Protein AF-A0A957T490-F1 (afdb_monomer)

Solvent-accessible surface area (backbone atoms only — not comparable to full-atom values): 14580 Å² total; per-residue (Å²): 136,76,41,62,56,44,81,44,61,58,54,68,40,76,48,64,65,45,80,44,67,51,24,34,65,94,54,95,89,54,84,54,32,32,29,33,40,28,38,77,53,36,19,34,31,67,45,66,48,30,29,38,79,24,82,51,26,51,41,42,66,40,61,87,58,32,57,65,61,60,68,72,46,36,22,36,38,76,55,41,75,59,74,35,41,34,38,28,31,35,13,82,98,24,68,38,53,48,14,40,35,40,36,23,36,23,65,38,58,87,51,40,51,20,71,36,65,76,49,72,31,63,20,38,86,83,9,38,35,60,48,72,52,97,55,63,78,54,90,53,44,25,41,31,22,28,27,27,29,72,40,67,46,55,55,73,90,33,38,33,41,27,37,49,38,63,32,75,74,42,57,66,42,71,39,50,47,80,48,60,62,66,60,47,41,41,72,40,77,38,63,38,38,39,42,46,35,54,54,47,67,89,61,72,36,38,38,39,35,48,34,67,93,45,79,74,46,71,49,67,45,43,98,86,30,34,37,77,53,72,49,63,40,90,59,59,46,82,33,50,39,37,37,39,38,30,46,99,59,36,57,20,70,39,76,50,67,30,37,28,35,75,69,85,82,82,84,83,74,84,82,79,83,128

Sequence (274 aa):
VCGQGIKVSDTGTDILDNTIVASKQDSEDAEKAAIITTGSTSGVTVRGNIVEDSPEHIYEFAGTQVPQALRTFKPARITGIDGVNISGASGEGSPCPNCIVDLYRDDADLLDEALEYLGSATADAQGNFTFTLSSPLQSGFGLRTMSTTQSLNVIPGLGSTTTTKNSVLYLPVSAVTVTLPTTGTVGMSVPVTLTVAPLAAGASLTYTIEATGIEDVTGAVGEDGTASTTLTWDGAGAKTVNVTVRNEFSSAVESTQITIVQGESKIFLPGVRR

Mean predicted aligned error: 6.77 Å

Foldseek 3Di:
DEAQQEEEEEEQAEAAQAEQEQHHDPDPPKDFESYEYEAAYFQYAHANYWYYNGDAFHYAYIDPRYDPLQRPAAAKDWQDDDFFKTKIFGGVVHHAAQWKKWKAKDFQDRHHTRNGTQGIWTAHRRRMTMDGGPGGDDFRIFMKIKTFHQQPCSRHPHHHNDIGTIHATDHAFDDKDWDWDQEAEAFDKTKIKIATPPAHQPFWKKKWKDKDPDPIDIDTQDSNRMDMDIDHHNDFAKMKIKMWMDGSRHIDIDIDIHTYDYDDDDDDDPDDDD

Nearest PDB structures (foldseek):
  1wgo-assembly1_A  TM=7.784E-01  e=2.619E-03  Homo sapiens
  2nnc-assembly1_A  TM=6.725E-01  e=1.840E-03  Chlorobium limicola
  6fg9-assembly1_B  TM=4.158E-01  e=3.086E-05  Mus musculus
  2nnc-assembly1_B  TM=7.080E-01  e=1.023E-02  Chlorobium limicola
  6fg9-assembly1_A  TM=4.220E-01  e=5.654E-05  Mus musculus

Structure (mmCIF, N/CA/C/O backbone):
data_AF-A0A957T490-F1
#
_entry.id   AF-A0A957T490-F1
#
loop_
_atom_site.group_PDB
_atom_site.id
_atom_site.type_symbol
_atom_site.label_atom_id
_atom_site.label_alt_id
_atom_site.label_comp_id
_atom_site.label_asym_id
_atom_site.label_entity_id
_atom_site.label_seq_id
_atom_site.pdbx_PDB_ins_code
_atom_site.Cartn_x
_atom_site.Cartn_y
_atom_site.Cartn_z
_atom_site.occupancy
_atom_site.B_iso_or_equiv
_atom_site.auth_seq_id
_atom_site.auth_comp_id
_atom_site.auth_asym_id
_atom_site.auth_atom_id
_atom_site.pdbx_PDB_model_num
ATOM 1 N N . VAL A 1 1 ? 29.703 -12.273 3.020 1.00 43.03 1 VAL A N 1
ATOM 2 C CA . VAL A 1 1 ? 30.064 -11.625 1.741 1.00 43.03 1 VAL A CA 1
ATOM 3 C C . VAL A 1 1 ? 29.004 -10.565 1.542 1.00 43.03 1 VAL A C 1
ATOM 5 O O . VAL A 1 1 ? 27.878 -10.929 1.256 1.00 43.03 1 VAL A O 1
ATOM 8 N N . CYS A 1 2 ? 29.307 -9.319 1.895 1.00 48.84 2 CYS A N 1
ATOM 9 C CA . CYS A 1 2 ? 28.344 -8.217 1.896 1.00 48.84 2 CYS A CA 1
ATOM 10 C C . CYS A 1 2 ? 28.696 -7.341 0.697 1.00 48.84 2 CYS A C 1
ATOM 12 O O . CYS A 1 2 ? 29.828 -6.869 0.605 1.00 48.84 2 CYS A O 1
ATOM 14 N N . GLY A 1 3 ? 27.796 -7.238 -0.272 1.00 64.88 3 GLY A N 1
ATOM 15 C CA . GLY A 1 3 ? 28.035 -6.492 -1.498 1.00 64.88 3 GLY A CA 1
ATOM 16 C C . GLY A 1 3 ? 26.739 -5.914 -2.037 1.00 64.88 3 GLY A C 1
ATOM 17 O O . GLY A 1 3 ? 25.664 -6.490 -1.852 1.00 64.88 3 GLY A O 1
ATOM 18 N N . GLN A 1 4 ? 26.861 -4.759 -2.685 1.00 76.31 4 GLN A N 1
ATOM 19 C CA . GLN A 1 4 ? 25.792 -4.141 -3.459 1.00 76.31 4 GLN A CA 1
ATOM 20 C C . GLN A 1 4 ? 25.318 -5.135 -4.529 1.00 76.31 4 GLN A C 1
ATOM 22 O O . GLN A 1 4 ? 26.162 -5.736 -5.193 1.00 76.31 4 GLN A O 1
ATOM 27 N N . GLY A 1 5 ? 24.001 -5.320 -4.677 1.00 85.44 5 GLY A N 1
ATOM 28 C CA . GLY A 1 5 ? 23.436 -6.314 -5.595 1.00 85.44 5 GLY A CA 1
ATOM 29 C C . GLY A 1 5 ? 23.780 -6.004 -7.052 1.00 85.44 5 GLY A C 1
ATOM 30 O O . GLY A 1 5 ? 24.661 -6.629 -7.638 1.00 85.44 5 GLY A O 1
ATOM 31 N N . ILE A 1 6 ? 23.107 -5.012 -7.637 1.00 90.44 6 ILE A N 1
ATOM 32 C CA . ILE A 1 6 ? 23.338 -4.566 -9.016 1.00 90.44 6 ILE A CA 1
ATOM 33 C C . ILE A 1 6 ? 23.514 -3.050 -9.037 1.00 90.44 6 ILE A C 1
ATOM 35 O O . ILE A 1 6 ? 22.698 -2.307 -8.498 1.00 90.44 6 ILE A O 1
ATOM 39 N N . LYS A 1 7 ? 24.571 -2.577 -9.702 1.00 89.75 7 LYS A N 1
ATOM 40 C CA . LYS A 1 7 ? 24.801 -1.153 -9.950 1.00 89.75 7 LYS A CA 1
ATOM 41 C C . LYS A 1 7 ? 24.892 -0.888 -11.445 1.00 89.75 7 LYS A C 1
ATOM 43 O O . LYS A 1 7 ? 25.735 -1.470 -12.122 1.00 89.75 7 LYS A O 1
ATOM 48 N N . VAL A 1 8 ? 24.072 0.037 -11.932 1.00 90.12 8 VAL A N 1
ATOM 49 C CA . VAL A 1 8 ? 24.043 0.467 -13.334 1.00 90.12 8 VAL A CA 1
ATOM 50 C C . VAL A 1 8 ? 24.373 1.951 -13.425 1.00 90.12 8 VAL A C 1
ATOM 52 O O . VAL A 1 8 ? 23.925 2.762 -12.611 1.00 90.12 8 VAL A O 1
ATOM 55 N N . SER A 1 9 ? 25.180 2.311 -14.418 1.00 86.12 9 SER A N 1
ATOM 56 C CA . SER A 1 9 ? 25.515 3.705 -14.726 1.00 86.12 9 SER A CA 1
ATOM 57 C C . SER A 1 9 ? 25.340 4.078 -16.198 1.00 86.12 9 SER A C 1
ATOM 59 O O . SER A 1 9 ? 25.683 5.194 -16.582 1.00 86.12 9 SER A O 1
ATOM 61 N N . ASP A 1 10 ? 24.849 3.148 -17.018 1.00 84.00 10 ASP A N 1
ATOM 62 C CA . ASP A 1 10 ? 24.712 3.306 -18.466 1.00 84.00 10 ASP A CA 1
ATOM 63 C C . ASP A 1 10 ? 23.240 3.229 -18.907 1.00 84.00 10 ASP A C 1
ATOM 65 O O . ASP A 1 10 ? 22.366 2.771 -18.171 1.00 84.00 10 ASP A O 1
ATOM 69 N N . THR A 1 11 ? 22.962 3.722 -20.108 1.00 87.38 11 THR A N 1
ATOM 70 C CA . THR A 1 11 ? 21.632 3.728 -20.735 1.00 87.38 11 THR A CA 1
ATOM 71 C C . THR A 1 11 ? 21.297 2.382 -21.383 1.00 87.38 11 THR A C 1
ATOM 73 O O . THR A 1 11 ? 22.196 1.607 -21.702 1.00 87.38 11 THR A O 1
ATOM 76 N N . GLY A 1 12 ? 20.010 2.097 -21.607 1.00 86.56 12 GLY A N 1
ATOM 77 C CA . GLY A 1 12 ? 19.587 0.920 -22.384 1.00 86.56 12 GLY A CA 1
ATOM 78 C C . GLY A 1 12 ? 19.942 -0.432 -21.752 1.00 86.56 12 GLY A C 1
ATOM 79 O O . GLY A 1 12 ? 20.199 -1.393 -22.473 1.00 86.56 12 GLY A O 1
ATOM 80 N N . THR A 1 13 ? 20.032 -0.491 -20.422 1.00 93.50 13 THR A N 1
ATOM 81 C CA . THR A 1 13 ? 20.360 -1.717 -19.681 1.00 93.50 13 THR A CA 1
ATOM 82 C C . THR A 1 13 ? 19.085 -2.401 -19.209 1.00 93.50 13 THR A C 1
ATOM 84 O O . THR A 1 13 ? 18.250 -1.762 -18.573 1.00 93.50 13 THR A O 1
ATOM 87 N N . ASP A 1 14 ? 18.983 -3.707 -19.442 1.00 95.69 14 ASP A N 1
ATOM 88 C CA . ASP A 1 14 ? 17.878 -4.531 -18.960 1.00 95.69 14 ASP A CA 1
ATOM 89 C C . ASP A 1 14 ? 18.336 -5.403 -17.781 1.00 95.69 14 ASP A C 1
ATOM 91 O O . ASP A 1 14 ? 19.281 -6.185 -17.891 1.00 95.69 14 ASP A O 1
ATOM 95 N N . ILE A 1 15 ? 17.653 -5.270 -16.647 1.00 96.25 15 ILE A N 1
ATOM 96 C CA . ILE A 1 15 ? 17.823 -6.074 -15.436 1.00 96.25 15 ILE A CA 1
ATOM 97 C C . ILE A 1 15 ? 16.522 -6.844 -15.239 1.00 96.25 15 ILE A C 1
ATOM 99 O O . ILE A 1 15 ? 15.543 -6.314 -14.703 1.00 96.25 15 ILE A O 1
ATOM 103 N N . LEU A 1 16 ? 16.497 -8.076 -15.738 1.00 97.31 16 LEU A N 1
ATOM 104 C CA . LEU A 1 16 ? 15.289 -8.890 -15.816 1.00 97.31 16 LEU A CA 1
ATOM 105 C C . LEU A 1 16 ? 15.445 -10.181 -15.018 1.00 97.31 16 LEU A C 1
ATOM 107 O O . LEU A 1 16 ? 16.488 -10.827 -15.116 1.00 97.31 16 LEU A O 1
ATOM 111 N N . ASP A 1 17 ? 14.398 -10.547 -14.279 1.00 97.25 17 ASP A N 1
ATOM 112 C CA . ASP A 1 17 ? 14.204 -11.879 -13.691 1.00 97.25 17 ASP A CA 1
ATOM 113 C C . ASP A 1 17 ? 15.378 -12.383 -12.822 1.00 97.25 17 ASP A C 1
ATOM 115 O O . ASP A 1 17 ? 15.713 -13.570 -12.815 1.00 97.25 17 ASP A O 1
ATOM 119 N N . ASN A 1 18 ? 16.031 -11.478 -12.085 1.00 96.19 18 ASN A N 1
ATOM 120 C CA . ASN A 1 18 ? 17.096 -11.828 -11.143 1.00 96.19 18 ASN A CA 1
ATOM 121 C C . ASN A 1 18 ? 16.524 -12.156 -9.762 1.00 96.19 18 ASN A C 1
ATOM 123 O O . ASN A 1 18 ? 15.504 -11.606 -9.361 1.00 96.19 18 ASN A O 1
ATOM 127 N N . THR A 1 19 ? 17.242 -12.971 -8.992 1.00 95.19 19 THR A N 1
ATOM 128 C CA . THR A 1 19 ? 17.003 -13.145 -7.552 1.00 95.19 19 THR A CA 1
ATOM 129 C C . THR A 1 19 ? 18.178 -12.547 -6.788 1.00 95.19 19 THR A C 1
ATOM 131 O O . THR A 1 19 ? 19.319 -12.980 -6.965 1.00 95.19 19 THR A O 1
ATOM 134 N N . ILE A 1 20 ? 17.911 -11.539 -5.960 1.00 92.62 20 ILE A N 1
ATOM 135 C CA . ILE A 1 20 ? 18.911 -10.815 -5.173 1.00 92.62 20 ILE A CA 1
ATOM 136 C C . ILE A 1 20 ? 18.586 -11.021 -3.695 1.00 92.62 20 ILE A C 1
ATOM 138 O O . ILE A 1 20 ? 17.561 -10.557 -3.213 1.00 92.62 20 ILE A O 1
ATOM 142 N N . VAL A 1 21 ? 19.473 -11.701 -2.974 1.00 91.12 21 VAL A N 1
ATOM 143 C CA . VAL A 1 21 ? 19.253 -12.067 -1.568 1.00 91.12 21 VAL A CA 1
ATOM 144 C C . VAL A 1 21 ? 20.315 -11.421 -0.697 1.00 91.12 21 VAL A C 1
ATOM 146 O O . VAL A 1 21 ? 21.504 -11.479 -1.030 1.00 91.12 21 VAL A O 1
ATOM 149 N N . ALA A 1 22 ? 19.897 -10.841 0.428 1.00 86.56 22 ALA A N 1
ATOM 150 C CA . ALA A 1 22 ? 20.779 -10.295 1.455 1.00 86.56 22 ALA A CA 1
ATOM 151 C C . ALA A 1 22 ? 21.830 -9.313 0.908 1.00 86.56 22 ALA A C 1
ATOM 153 O O . ALA A 1 22 ? 22.982 -9.283 1.369 1.00 86.56 22 ALA A O 1
ATOM 154 N N . SER A 1 23 ? 21.450 -8.519 -0.101 1.00 85.50 23 SER A N 1
ATOM 155 C CA . SER A 1 23 ? 22.327 -7.472 -0.616 1.00 85.50 23 SER A CA 1
ATOM 156 C C . SER A 1 23 ? 22.601 -6.462 0.494 1.00 85.50 23 SER A C 1
ATOM 158 O O . SER A 1 23 ? 21.739 -6.175 1.316 1.00 85.50 23 SER A O 1
ATOM 160 N N . LYS A 1 24 ? 23.830 -5.954 0.582 1.00 75.62 24 LYS A N 1
ATOM 161 C CA . LYS A 1 24 ? 24.206 -4.956 1.591 1.00 75.62 24 LYS A CA 1
ATOM 162 C C . LYS A 1 24 ? 25.167 -3.965 0.978 1.00 75.62 24 LYS A C 1
ATOM 164 O O . LYS A 1 24 ? 26.161 -4.359 0.373 1.00 75.62 24 LYS A O 1
ATOM 169 N N . GLN A 1 25 ? 24.883 -2.683 1.157 1.00 68.88 25 GLN A N 1
ATOM 170 C CA . GLN A 1 25 ? 25.818 -1.629 0.806 1.00 68.88 25 GLN A CA 1
ATOM 171 C C . GLN A 1 25 ? 26.391 -1.018 2.084 1.00 68.88 25 GLN A C 1
ATOM 173 O O . GLN A 1 25 ? 25.684 -0.380 2.857 1.00 68.88 25 GLN A O 1
ATOM 178 N N . ASP A 1 26 ? 27.695 -1.212 2.279 1.00 61.16 26 ASP A N 1
ATOM 179 C CA . ASP A 1 26 ? 28.426 -0.801 3.484 1.00 61.16 26 ASP A CA 1
ATOM 180 C C . ASP A 1 26 ? 28.882 0.678 3.440 1.00 61.16 26 ASP A C 1
ATOM 182 O O . ASP A 1 26 ? 29.754 1.077 4.209 1.00 61.16 26 ASP A O 1
ATOM 186 N N . SER A 1 27 ? 28.346 1.511 2.535 1.00 61.53 27 SER A N 1
ATOM 187 C CA . SER A 1 27 ? 28.695 2.941 2.471 1.00 61.53 27 SER A CA 1
ATOM 188 C C . SER A 1 27 ? 27.618 3.803 3.127 1.00 61.53 27 SER A C 1
ATOM 190 O O . SER A 1 27 ? 26.486 3.820 2.650 1.00 61.53 27 SER A O 1
ATOM 192 N N . GLU A 1 28 ? 27.991 4.555 4.164 1.00 56.69 28 GLU A N 1
ATOM 193 C CA . GLU A 1 28 ? 27.092 5.427 4.943 1.00 56.69 28 GLU A CA 1
ATOM 194 C C . GLU A 1 28 ? 26.509 6.610 4.140 1.00 56.69 28 GLU A C 1
ATOM 196 O O . GLU A 1 28 ? 25.493 7.167 4.539 1.00 56.69 28 GLU A O 1
ATOM 201 N N . ASP A 1 29 ? 27.096 6.947 2.985 1.00 53.19 29 ASP A N 1
ATOM 202 C CA . ASP A 1 29 ? 26.775 8.165 2.220 1.00 53.19 29 ASP A CA 1
ATOM 203 C C . ASP A 1 29 ? 25.987 7.932 0.914 1.00 53.19 29 ASP A C 1
ATOM 205 O O . ASP A 1 29 ? 25.789 8.865 0.133 1.00 53.19 29 ASP A O 1
ATOM 209 N N . ALA A 1 30 ? 25.568 6.699 0.620 1.00 58.06 30 ALA A N 1
ATOM 210 C CA . ALA A 1 30 ? 24.834 6.384 -0.607 1.00 58.06 30 ALA A CA 1
ATOM 211 C C . ALA A 1 30 ? 23.435 5.859 -0.289 1.00 58.06 30 ALA A C 1
ATOM 213 O O . ALA A 1 30 ? 23.266 5.106 0.665 1.00 58.06 30 ALA A O 1
ATOM 214 N N . GLU A 1 31 ? 22.457 6.221 -1.120 1.00 70.00 31 GLU A N 1
ATOM 215 C CA . GLU A 1 31 ? 21.156 5.544 -1.167 1.00 70.00 31 GLU A CA 1
ATOM 216 C C . GLU A 1 31 ? 21.393 4.029 -1.268 1.00 70.00 31 GLU A C 1
ATOM 218 O O . GLU A 1 31 ? 22.182 3.594 -2.113 1.00 70.00 31 GLU A O 1
ATOM 223 N N . LYS A 1 32 ? 20.772 3.243 -0.381 1.00 80.38 32 LYS A N 1
ATOM 224 C CA . LYS A 1 32 ? 20.976 1.794 -0.288 1.00 80.38 32 LYS A CA 1
ATOM 225 C C . LYS A 1 32 ? 19.799 1.073 -0.927 1.00 80.38 32 LYS A C 1
ATOM 227 O O . LYS A 1 32 ? 18.676 1.134 -0.443 1.00 80.38 32 LYS A O 1
ATOM 232 N N . ALA A 1 33 ? 20.076 0.344 -1.998 1.00 88.12 33 ALA A N 1
ATOM 233 C CA . ALA A 1 33 ? 19.105 -0.524 -2.638 1.00 88.12 33 ALA A CA 1
ATOM 234 C C . ALA A 1 33 ? 19.779 -1.769 -3.212 1.00 88.12 33 ALA A C 1
ATOM 236 O O . ALA A 1 33 ? 20.979 -1.762 -3.514 1.00 88.12 33 ALA A O 1
ATOM 237 N N . ALA A 1 34 ? 18.996 -2.831 -3.391 1.00 90.94 34 ALA A N 1
ATOM 238 C CA . ALA A 1 34 ? 19.450 -4.051 -4.047 1.00 90.94 34 ALA A CA 1
ATOM 239 C C . ALA A 1 34 ? 19.878 -3.782 -5.495 1.00 90.94 34 ALA A C 1
ATOM 241 O O . ALA A 1 34 ? 20.903 -4.292 -5.955 1.00 90.94 34 ALA A O 1
ATOM 242 N N . ILE A 1 35 ? 19.131 -2.921 -6.187 1.00 91.88 35 ILE A N 1
ATOM 243 C CA . ILE A 1 35 ? 19.440 -2.418 -7.521 1.00 91.88 35 ILE A CA 1
ATOM 244 C C . ILE A 1 35 ? 19.602 -0.903 -7.427 1.00 91.88 35 ILE A C 1
ATOM 246 O O . ILE A 1 35 ? 18.720 -0.204 -6.937 1.00 91.88 35 ILE A O 1
ATOM 250 N N . ILE A 1 36 ? 20.717 -0.367 -7.913 1.00 90.38 36 ILE A N 1
ATOM 251 C CA . ILE A 1 36 ? 20.960 1.077 -7.927 1.00 90.38 36 ILE A CA 1
ATOM 252 C C . ILE A 1 36 ? 21.310 1.526 -9.329 1.00 90.38 36 ILE A C 1
ATOM 254 O O . ILE A 1 36 ? 22.203 0.987 -9.985 1.00 90.38 36 ILE A O 1
ATOM 258 N N . THR A 1 37 ? 20.631 2.574 -9.768 1.00 89.75 37 THR A N 1
ATOM 259 C CA . THR A 1 37 ? 20.921 3.263 -11.016 1.00 89.75 37 THR A CA 1
ATOM 260 C C . THR A 1 37 ? 21.524 4.635 -10.718 1.00 89.75 37 THR A C 1
ATOM 262 O O . THR A 1 37 ? 20.999 5.395 -9.913 1.00 89.75 37 THR A O 1
ATOM 265 N N . THR A 1 38 ? 22.641 4.959 -11.369 1.00 87.69 38 THR A N 1
ATOM 266 C CA . THR A 1 38 ? 23.392 6.216 -11.193 1.00 87.69 38 THR A CA 1
ATOM 267 C C . THR A 1 38 ? 23.662 6.889 -12.534 1.00 87.69 38 THR A C 1
ATOM 269 O O . THR A 1 38 ? 23.725 6.213 -13.548 1.00 87.69 38 THR A O 1
ATOM 272 N N . GLY A 1 39 ? 23.893 8.203 -12.566 1.00 81.56 39 GLY A N 1
ATOM 273 C CA . GLY A 1 39 ? 24.258 8.901 -13.811 1.00 81.56 39 GLY A CA 1
ATOM 274 C C . GLY A 1 39 ? 23.059 9.282 -14.694 1.00 81.56 39 GLY A C 1
ATOM 275 O O . GLY A 1 39 ? 21.934 9.380 -14.214 1.00 81.56 39 GLY A O 1
ATOM 276 N N . SER A 1 40 ? 23.302 9.552 -15.982 1.00 71.31 40 SER A N 1
ATOM 277 C CA . SER A 1 40 ? 22.270 9.968 -16.953 1.00 71.31 40 SER A CA 1
ATOM 278 C C . SER A 1 40 ? 21.604 8.749 -17.602 1.00 71.31 40 SER A C 1
ATOM 280 O O . SER A 1 40 ? 21.748 8.494 -18.797 1.00 71.31 40 SER A O 1
ATOM 282 N N . THR A 1 41 ? 20.902 7.967 -16.796 1.00 72.50 41 THR A N 1
ATOM 283 C CA . THR A 1 41 ? 20.399 6.633 -17.134 1.00 72.50 41 THR A CA 1
ATOM 284 C C . THR A 1 41 ? 18.961 6.681 -17.633 1.00 72.50 41 THR A C 1
ATOM 286 O O . THR A 1 41 ? 17.988 6.682 -16.887 1.00 72.50 41 THR A O 1
ATOM 289 N N . SER A 1 42 ? 18.844 6.749 -18.952 1.00 84.50 42 SER A N 1
ATOM 290 C CA . SER A 1 42 ? 17.594 6.661 -19.696 1.00 84.50 42 SER A CA 1
ATOM 291 C C . SER A 1 42 ? 17.443 5.258 -20.290 1.00 84.50 42 SER A C 1
ATOM 293 O O . SER A 1 42 ? 18.422 4.690 -20.782 1.00 84.50 42 SER A O 1
ATOM 295 N N . GLY A 1 43 ? 16.232 4.699 -20.249 1.00 88.81 43 GLY A N 1
ATOM 296 C CA . GLY A 1 43 ? 15.933 3.377 -20.808 1.00 88.81 43 GLY A CA 1
ATOM 297 C C . GLY A 1 43 ? 16.543 2.214 -20.029 1.00 88.81 43 GLY A C 1
ATOM 298 O O . GLY A 1 43 ? 16.919 1.217 -20.635 1.00 88.81 43 GLY A O 1
ATOM 299 N N . VAL A 1 44 ? 16.700 2.358 -18.710 1.00 93.94 44 VAL A N 1
ATOM 300 C CA . VAL A 1 44 ? 17.048 1.229 -17.837 1.00 93.94 44 VAL A CA 1
ATOM 301 C C . VAL A 1 44 ? 15.763 0.501 -17.452 1.00 93.94 44 VAL A C 1
ATOM 303 O O . VAL A 1 44 ? 14.908 1.081 -16.778 1.00 93.94 44 VAL A O 1
ATOM 306 N N . THR A 1 45 ? 15.643 -0.755 -17.875 1.00 96.25 45 THR A N 1
ATOM 307 C CA . THR A 1 45 ? 14.505 -1.626 -17.567 1.00 96.25 45 THR A CA 1
ATOM 308 C C . THR A 1 45 ? 14.836 -2.475 -16.344 1.00 96.25 45 THR A C 1
ATOM 310 O O . THR A 1 45 ? 15.839 -3.183 -16.341 1.00 96.25 45 THR A O 1
ATOM 313 N N . VAL A 1 46 ? 13.987 -2.461 -15.318 1.00 96.81 46 VAL A N 1
ATOM 314 C CA . VAL A 1 46 ? 14.138 -3.273 -14.099 1.00 96.81 46 VAL A CA 1
ATOM 315 C C . VAL A 1 46 ? 12.829 -4.005 -13.829 1.00 96.81 46 VAL A C 1
ATOM 317 O O . VAL A 1 46 ? 11.894 -3.420 -13.295 1.00 96.81 46 VAL A O 1
ATOM 320 N N . ARG A 1 47 ? 12.712 -5.274 -14.231 1.00 97.69 47 ARG A N 1
ATOM 321 C CA . ARG A 1 47 ? 11.430 -6.005 -14.168 1.00 97.69 47 ARG A CA 1
ATOM 322 C C . ARG A 1 47 ? 11.602 -7.466 -13.768 1.00 97.69 47 ARG A C 1
ATOM 324 O O . ARG A 1 47 ? 12.610 -8.075 -14.094 1.00 97.69 47 ARG A O 1
ATOM 331 N N . GLY A 1 48 ? 10.615 -8.020 -13.069 1.00 97.50 48 GLY A N 1
ATOM 332 C CA . GLY A 1 48 ? 10.589 -9.430 -12.666 1.00 97.50 48 GLY A CA 1
ATOM 333 C C . GLY A 1 48 ? 11.640 -9.827 -11.625 1.00 97.50 48 GLY A C 1
ATOM 334 O O . GLY A 1 48 ? 11.783 -11.007 -11.323 1.00 97.50 48 GLY A O 1
ATOM 335 N N . ASN A 1 49 ? 12.386 -8.868 -11.069 1.00 96.94 49 ASN A N 1
ATOM 336 C CA . ASN A 1 49 ? 13.432 -9.166 -10.096 1.00 96.94 49 ASN A CA 1
ATOM 337 C C . ASN A 1 49 ? 12.821 -9.441 -8.720 1.00 96.94 49 ASN A C 1
ATOM 339 O O . ASN A 1 49 ? 11.992 -8.669 -8.243 1.00 96.94 49 ASN A O 1
ATOM 343 N N . ILE A 1 50 ? 13.280 -10.514 -8.087 1.00 96.56 50 ILE A N 1
ATOM 344 C CA . ILE A 1 50 ? 12.967 -10.884 -6.710 1.00 96.56 50 ILE A CA 1
ATOM 345 C C . ILE A 1 50 ? 14.079 -10.339 -5.817 1.00 96.56 50 ILE A C 1
ATOM 347 O O . ILE A 1 50 ? 15.264 -10.537 -6.106 1.00 96.56 50 ILE A O 1
ATOM 351 N N . VAL A 1 51 ? 13.700 -9.645 -4.748 1.00 94.50 51 VAL A N 1
ATOM 352 C CA . VAL A 1 51 ? 14.631 -9.075 -3.768 1.00 94.50 51 VAL A CA 1
ATOM 353 C C . VAL A 1 51 ? 14.182 -9.485 -2.376 1.00 94.50 51 VAL A C 1
ATOM 355 O O . VAL A 1 51 ? 13.055 -9.179 -2.003 1.00 94.50 51 VAL A O 1
ATOM 358 N N . GLU A 1 52 ? 15.070 -10.155 -1.645 1.00 92.31 52 GLU A N 1
ATOM 359 C CA . GLU A 1 52 ? 14.824 -10.728 -0.314 1.00 92.31 52 GLU A CA 1
ATOM 360 C C . GLU A 1 52 ? 15.923 -10.275 0.664 1.00 92.31 52 GLU A C 1
ATOM 362 O O . GLU A 1 52 ? 17.101 -10.165 0.285 1.00 92.31 52 GLU A O 1
ATOM 367 N N . ASP A 1 53 ? 15.559 -10.018 1.920 1.00 86.44 53 ASP A N 1
ATOM 368 C CA . ASP A 1 53 ? 16.441 -9.687 3.046 1.00 86.44 53 ASP A CA 1
ATOM 369 C C . ASP A 1 53 ? 17.418 -8.520 2.762 1.00 86.44 53 ASP A C 1
ATOM 371 O O . ASP A 1 53 ? 18.552 -8.483 3.259 1.00 86.44 53 ASP A O 1
ATOM 375 N N . SER A 1 54 ? 17.027 -7.567 1.910 1.00 80.62 54 SER A N 1
ATOM 376 C CA . SER A 1 54 ? 17.854 -6.407 1.536 1.00 80.62 54 SER A CA 1
ATOM 377 C C . SER A 1 54 ? 17.538 -5.198 2.428 1.00 80.62 54 SER A C 1
ATOM 379 O O . SER A 1 54 ? 16.435 -5.083 2.943 1.00 80.62 54 SER A O 1
ATOM 381 N N . PRO A 1 55 ? 18.498 -4.294 2.692 1.00 66.69 55 PRO A N 1
ATOM 382 C CA . PRO A 1 55 ? 18.516 -3.563 3.950 1.00 66.69 55 PRO A CA 1
ATOM 383 C C . PRO A 1 55 ? 17.571 -2.364 3.975 1.00 66.69 55 PRO A C 1
ATOM 385 O O . PRO A 1 55 ? 17.280 -1.892 5.067 1.00 66.69 55 PRO A O 1
ATOM 388 N N . GLU A 1 56 ? 17.173 -1.827 2.815 1.00 77.06 56 GLU A N 1
ATOM 389 C CA . GLU A 1 56 ? 16.421 -0.566 2.747 1.00 77.06 56 GLU A CA 1
ATOM 390 C C . GLU A 1 56 ? 15.479 -0.500 1.535 1.00 77.06 56 GLU A C 1
ATOM 392 O O . GLU A 1 56 ? 14.282 -0.341 1.740 1.00 77.06 56 GLU A O 1
ATOM 397 N N . HIS A 1 57 ? 15.979 -0.653 0.298 1.00 87.25 57 HIS A N 1
ATOM 398 C CA . HIS A 1 57 ? 15.158 -0.514 -0.919 1.00 87.25 57 HIS A CA 1
ATOM 399 C C . HIS A 1 57 ? 15.409 -1.594 -1.984 1.00 87.25 57 HIS A C 1
ATOM 401 O O . HIS A 1 57 ? 16.506 -2.145 -2.111 1.00 87.25 57 HIS A O 1
ATOM 407 N N . ILE A 1 58 ? 14.403 -1.845 -2.824 1.00 91.62 58 ILE A N 1
ATOM 408 C CA . ILE A 1 58 ? 14.491 -2.779 -3.960 1.00 91.62 58 ILE A CA 1
ATOM 409 C C . ILE A 1 58 ? 15.261 -2.124 -5.110 1.00 91.62 58 ILE A C 1
ATOM 411 O O . ILE A 1 58 ? 16.235 -2.681 -5.623 1.00 91.62 58 ILE A O 1
ATOM 415 N N . TYR A 1 59 ? 14.833 -0.922 -5.510 1.00 92.62 59 TYR A N 1
ATOM 416 C CA . TYR A 1 59 ? 15.398 -0.189 -6.638 1.00 92.62 59 TYR A CA 1
ATOM 417 C C . TYR A 1 59 ? 15.414 1.320 -6.379 1.00 92.62 59 TYR A C 1
ATOM 419 O O . TYR A 1 59 ? 14.353 1.914 -6.201 1.00 92.62 59 TYR A O 1
ATOM 427 N N . GLU A 1 60 ? 16.598 1.943 -6.420 1.00 90.50 60 GLU A N 1
ATOM 428 C CA . GLU A 1 60 ? 16.755 3.391 -6.211 1.00 90.50 60 GLU A CA 1
ATOM 429 C C . GLU A 1 60 ? 17.668 4.101 -7.224 1.00 90.50 60 GLU A C 1
ATOM 431 O O . GLU A 1 60 ? 18.473 3.500 -7.952 1.00 90.50 60 GLU A O 1
ATOM 436 N N . PHE A 1 61 ? 17.519 5.429 -7.253 1.00 89.00 61 PHE A N 1
ATOM 437 C CA . PHE A 1 61 ? 18.166 6.345 -8.190 1.00 89.00 61 PHE A CA 1
ATOM 438 C C . PHE A 1 61 ? 19.165 7.286 -7.520 1.00 89.00 61 PHE A C 1
ATOM 440 O O . PHE A 1 61 ? 18.854 8.447 -7.236 1.00 89.00 61 PHE A O 1
ATOM 447 N N . ALA A 1 62 ? 20.412 6.836 -7.411 1.00 84.56 62 ALA A N 1
ATOM 448 C CA . ALA A 1 62 ? 21.412 7.563 -6.651 1.00 84.56 62 ALA A CA 1
ATOM 449 C C . ALA A 1 62 ? 22.124 8.669 -7.437 1.00 84.56 62 ALA A C 1
ATOM 451 O O . ALA A 1 62 ? 22.618 8.501 -8.560 1.00 84.56 62 ALA A O 1
ATOM 452 N N . GLY A 1 63 ? 22.273 9.806 -6.756 1.00 81.31 63 GLY A N 1
ATOM 453 C CA . GLY A 1 63 ? 23.117 10.919 -7.168 1.00 81.31 63 GLY A CA 1
ATOM 454 C C . GLY A 1 63 ? 22.393 12.008 -7.962 1.00 81.31 63 GLY A C 1
ATOM 455 O O . GLY A 1 63 ? 21.363 11.806 -8.606 1.00 81.31 63 GLY A O 1
ATOM 456 N N . THR A 1 64 ? 22.976 13.209 -7.945 1.00 81.62 64 THR A N 1
ATOM 457 C CA . THR A 1 64 ? 22.394 14.422 -8.551 1.00 81.62 64 THR A CA 1
ATOM 458 C C . THR A 1 64 ? 22.297 14.372 -10.075 1.00 81.62 64 THR A C 1
ATOM 460 O O . THR A 1 64 ? 21.518 15.126 -10.655 1.00 81.62 64 THR A O 1
ATOM 463 N N . GLN A 1 65 ? 23.048 13.469 -10.710 1.00 83.56 65 GLN A N 1
ATOM 464 C CA . GLN A 1 65 ? 23.092 13.290 -12.163 1.00 83.56 65 GLN A CA 1
ATOM 465 C C . GLN A 1 65 ? 21.854 12.584 -12.726 1.00 83.56 65 GLN A C 1
ATOM 467 O O . GLN A 1 65 ? 21.555 12.754 -13.906 1.00 83.56 65 GLN A O 1
ATOM 472 N N . VAL A 1 66 ? 21.115 11.834 -11.899 1.00 84.94 66 VAL A N 1
ATOM 473 C CA . VAL A 1 66 ? 19.828 11.277 -12.324 1.00 84.94 66 VAL A CA 1
ATOM 474 C C . VAL A 1 66 ? 18.827 12.430 -12.503 1.00 84.94 66 VAL A C 1
ATOM 476 O O . VAL A 1 66 ? 18.783 13.336 -11.665 1.00 84.94 66 VAL A O 1
ATOM 479 N N . PRO A 1 67 ? 18.008 12.460 -13.565 1.00 87.75 67 PRO A N 1
ATOM 480 C CA . PRO A 1 67 ? 16.994 13.497 -13.721 1.00 87.75 67 PRO A CA 1
ATOM 481 C C . PRO A 1 67 ? 16.044 13.572 -12.517 1.00 87.75 67 PRO A C 1
ATOM 483 O O . PRO A 1 67 ? 15.551 12.553 -12.034 1.00 87.75 67 PRO A O 1
ATOM 486 N N . GLN A 1 68 ? 15.744 14.789 -12.045 1.00 89.31 68 GLN A N 1
ATOM 487 C CA . GLN A 1 68 ? 14.843 14.990 -10.899 1.00 89.31 68 GLN A CA 1
ATOM 488 C C . GLN A 1 68 ? 13.474 14.347 -11.131 1.00 89.31 68 GLN A C 1
ATOM 490 O O . GLN A 1 68 ? 12.941 13.737 -10.211 1.00 89.31 68 GLN A O 1
ATOM 495 N N . ALA A 1 69 ? 12.958 14.437 -12.361 1.00 89.69 69 ALA A N 1
ATOM 496 C CA . ALA A 1 69 ? 11.689 13.834 -12.750 1.00 89.69 69 ALA A CA 1
ATOM 497 C C . ALA A 1 69 ? 11.634 12.330 -12.448 1.00 89.69 69 ALA A C 1
ATOM 499 O O . ALA A 1 69 ? 10.567 11.854 -12.092 1.00 89.69 69 ALA A O 1
ATOM 500 N N . LEU A 1 70 ? 12.761 11.611 -12.541 1.00 88.62 70 LEU A N 1
ATOM 501 C CA . LEU A 1 70 ? 12.844 10.187 -12.215 1.00 88.62 70 LEU A CA 1
ATOM 502 C C . LEU A 1 70 ? 12.928 9.950 -10.702 1.00 88.62 70 LEU A C 1
ATOM 504 O O . LEU A 1 70 ? 12.192 9.125 -10.171 1.00 88.62 70 LEU A O 1
ATOM 508 N N . ARG A 1 71 ? 13.761 10.724 -9.989 1.00 88.44 71 ARG A N 1
ATOM 509 C CA . ARG A 1 71 ? 13.921 10.602 -8.524 1.00 88.44 71 ARG A CA 1
ATOM 510 C C . ARG A 1 71 ? 12.631 10.888 -7.752 1.00 88.44 71 ARG A C 1
ATOM 512 O O . ARG A 1 71 ? 12.371 10.270 -6.722 1.00 88.44 71 ARG A O 1
ATOM 519 N N . THR A 1 72 ? 11.835 11.846 -8.224 1.00 91.44 72 THR A N 1
ATOM 520 C CA . THR A 1 72 ? 10.577 12.243 -7.574 1.00 91.44 72 THR A CA 1
ATOM 521 C C . THR A 1 72 ? 9.355 11.535 -8.145 1.00 91.44 72 THR A C 1
ATOM 523 O O . THR A 1 72 ? 8.250 11.789 -7.668 1.00 91.44 72 THR A O 1
ATOM 526 N N . PHE A 1 73 ? 9.515 10.692 -9.171 1.00 94.69 73 PHE A N 1
ATOM 527 C CA . PHE A 1 73 ? 8.389 9.982 -9.762 1.00 94.69 73 PHE A CA 1
ATOM 528 C C . PHE A 1 73 ? 7.797 9.007 -8.744 1.00 94.69 73 PHE A C 1
ATOM 530 O O . PHE A 1 73 ? 8.511 8.182 -8.170 1.00 94.69 73 PHE A O 1
ATOM 537 N N . LYS A 1 74 ? 6.483 9.087 -8.539 1.00 95.44 74 LYS A N 1
ATOM 538 C CA . LYS A 1 74 ? 5.728 8.105 -7.763 1.00 95.44 74 LYS A CA 1
ATOM 539 C C . LYS A 1 74 ? 5.202 7.040 -8.734 1.00 95.4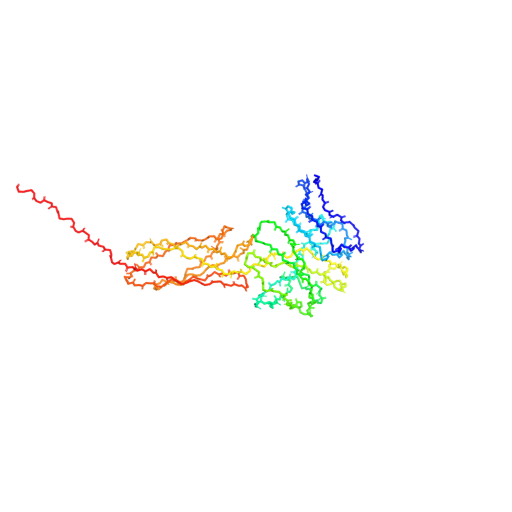4 74 LYS A C 1
ATOM 541 O O . LYS A 1 74 ? 4.445 7.393 -9.637 1.00 95.44 74 LYS A O 1
ATOM 546 N N . PRO A 1 75 ? 5.578 5.763 -8.585 1.00 96.00 75 PRO A N 1
ATOM 547 C CA . PRO A 1 75 ? 5.077 4.692 -9.446 1.00 96.00 75 PRO A CA 1
ATOM 548 C C . PRO A 1 75 ? 3.552 4.587 -9.388 1.00 96.00 75 PRO A C 1
ATOM 550 O O . PRO A 1 75 ? 2.919 5.102 -8.461 1.00 96.00 75 PRO A O 1
ATOM 553 N N . ALA A 1 76 ? 2.961 3.887 -10.359 1.00 97.31 76 ALA A N 1
ATOM 554 C CA . ALA A 1 76 ? 1.569 3.454 -10.276 1.00 97.31 76 ALA A CA 1
ATOM 555 C C . ALA A 1 76 ? 1.300 2.808 -8.910 1.00 97.31 76 ALA A C 1
ATOM 557 O O . ALA A 1 76 ? 2.196 2.180 -8.358 1.00 97.31 76 ALA A O 1
ATOM 558 N N . ARG A 1 77 ? 0.104 2.980 -8.352 1.00 95.31 77 ARG A N 1
ATOM 559 C CA . ARG A 1 77 ? -0.271 2.507 -7.015 1.00 95.31 77 ARG A CA 1
ATOM 560 C C . ARG A 1 77 ? -1.538 1.670 -7.070 1.00 95.31 77 ARG A C 1
ATOM 562 O O . ARG A 1 77 ? -2.429 1.947 -7.876 1.00 95.31 77 ARG A O 1
ATOM 569 N N . ILE A 1 78 ? -1.621 0.676 -6.193 1.00 96.00 78 ILE A N 1
ATOM 570 C CA . ILE A 1 78 ? -2.861 -0.064 -5.961 1.00 96.00 78 ILE A CA 1
ATOM 571 C C . ILE A 1 78 ? -3.866 0.866 -5.273 1.00 96.00 78 ILE A C 1
ATOM 573 O O . ILE A 1 78 ? -3.513 1.591 -4.345 1.00 96.00 78 ILE A O 1
ATOM 577 N N . THR A 1 79 ? -5.111 0.851 -5.742 1.00 94.31 79 THR A N 1
ATOM 578 C CA . THR A 1 79 ? -6.223 1.636 -5.183 1.00 94.31 79 THR A CA 1
ATOM 579 C C . THR A 1 79 ? -7.332 0.760 -4.610 1.00 94.31 79 THR A C 1
ATOM 581 O O . THR A 1 79 ? -8.210 1.269 -3.919 1.00 94.31 79 THR A O 1
ATOM 584 N N . GLY A 1 80 ? -7.298 -0.552 -4.852 1.00 92.19 80 GLY A N 1
ATOM 585 C CA . GLY A 1 80 ? -8.246 -1.491 -4.270 1.00 92.19 80 GLY A CA 1
ATOM 586 C C . GLY A 1 80 ? -7.922 -2.946 -4.587 1.00 92.19 80 GLY A C 1
ATOM 587 O O . GLY A 1 80 ? -7.316 -3.265 -5.612 1.00 92.19 80 GLY A O 1
ATOM 588 N N . ILE A 1 81 ? -8.361 -3.826 -3.690 1.00 93.94 81 ILE A N 1
ATOM 589 C CA . ILE A 1 81 ? -8.334 -5.279 -3.857 1.00 93.94 81 ILE A CA 1
ATOM 590 C C . ILE A 1 81 ? -9.726 -5.813 -3.515 1.00 93.94 81 ILE A C 1
ATOM 592 O O . ILE A 1 81 ? -10.212 -5.599 -2.406 1.00 93.94 81 ILE A O 1
ATOM 596 N N . ASP A 1 82 ? -10.351 -6.517 -4.456 1.00 91.69 82 ASP A N 1
ATOM 597 C CA . ASP A 1 82 ? -11.615 -7.233 -4.267 1.00 91.69 82 ASP A CA 1
ATOM 598 C C . ASP A 1 82 ? -11.422 -8.717 -4.605 1.00 91.69 82 ASP A C 1
ATOM 600 O O . ASP A 1 82 ? -11.385 -9.130 -5.772 1.00 91.69 82 ASP A O 1
ATOM 604 N N . GLY A 1 83 ? -11.215 -9.523 -3.562 1.00 93.06 83 GLY A N 1
ATOM 605 C CA . GLY A 1 83 ? -10.832 -10.927 -3.684 1.00 93.06 83 GLY A CA 1
ATOM 606 C C . GLY A 1 83 ? -9.479 -11.083 -4.381 1.00 93.06 83 GLY A C 1
ATOM 607 O O . GLY A 1 83 ? -8.431 -10.922 -3.763 1.00 93.06 83 GLY A O 1
ATOM 608 N N . VAL A 1 84 ? -9.513 -11.422 -5.670 1.00 96.75 84 VAL A N 1
ATOM 609 C CA . VAL A 1 84 ? -8.323 -11.549 -6.533 1.00 96.75 84 VAL A CA 1
ATOM 610 C C . VAL A 1 84 ? -8.182 -10.404 -7.533 1.00 96.75 84 VAL A C 1
ATOM 612 O O . VAL A 1 84 ? -7.172 -10.323 -8.227 1.00 96.75 84 VAL A O 1
ATOM 615 N N . ASN A 1 85 ? -9.188 -9.537 -7.642 1.00 97.75 85 ASN A N 1
ATOM 616 C CA . ASN A 1 85 ? -9.191 -8.441 -8.599 1.00 97.75 85 ASN A CA 1
ATOM 617 C C . ASN A 1 85 ? -8.522 -7.220 -7.984 1.00 97.75 85 ASN A C 1
ATOM 619 O O . ASN A 1 85 ? -8.891 -6.771 -6.901 1.00 97.75 85 ASN A O 1
ATOM 623 N N . ILE A 1 86 ? -7.559 -6.675 -8.707 1.00 97.94 86 ILE A N 1
ATOM 624 C CA . ILE A 1 86 ? -6.765 -5.525 -8.308 1.00 97.94 86 ILE A CA 1
ATOM 625 C C . ILE A 1 86 ? -7.143 -4.359 -9.202 1.00 97.94 86 ILE A C 1
ATOM 627 O O . ILE A 1 86 ? -7.162 -4.490 -10.429 1.00 97.94 86 ILE A O 1
ATOM 631 N N . SER A 1 87 ? -7.406 -3.214 -8.586 1.00 97.88 87 SER A N 1
ATOM 632 C CA . SER A 1 87 ? -7.507 -1.929 -9.262 1.00 97.88 87 SER A CA 1
ATOM 633 C C . SER A 1 87 ? -6.337 -1.044 -8.855 1.00 97.88 87 SER A C 1
ATOM 635 O O . SER A 1 87 ? -5.861 -1.070 -7.717 1.00 97.88 87 SER A O 1
ATOM 637 N N . GLY A 1 88 ? -5.857 -0.246 -9.801 1.00 97.75 88 GLY A N 1
ATOM 638 C CA . GLY A 1 88 ? -4.823 0.730 -9.525 1.00 97.75 88 GLY A CA 1
ATOM 639 C C . GLY A 1 88 ? -4.844 1.898 -10.492 1.00 97.75 88 GLY A C 1
ATOM 640 O O . GLY A 1 88 ? -5.551 1.900 -11.501 1.00 97.75 88 GLY A O 1
ATOM 641 N N . ALA A 1 89 ? -4.065 2.914 -10.148 1.00 97.81 89 ALA A N 1
ATOM 642 C CA . ALA A 1 89 ? -3.946 4.159 -10.889 1.00 97.81 89 ALA A CA 1
ATOM 643 C C . ALA A 1 89 ? -2.490 4.626 -10.917 1.00 97.81 89 ALA A C 1
ATOM 645 O O . ALA A 1 89 ? -1.628 4.075 -10.233 1.00 97.81 89 ALA A O 1
ATOM 646 N N . SER A 1 90 ? -2.206 5.679 -11.677 1.00 97.50 90 SER A N 1
ATOM 647 C CA . SER A 1 90 ? -0.901 6.340 -11.634 1.00 97.50 90 SER A CA 1
ATOM 648 C C . SER A 1 90 ? -0.557 6.815 -10.222 1.00 97.50 90 SER A C 1
ATOM 650 O O . SER A 1 90 ? -1.443 7.074 -9.402 1.00 97.50 90 SER A O 1
ATOM 652 N N . GLY A 1 91 ? 0.735 6.961 -9.934 1.00 95.69 91 GLY A N 1
ATOM 653 C CA . GLY A 1 91 ? 1.174 7.590 -8.697 1.00 95.69 91 GLY A CA 1
ATOM 654 C C . GLY A 1 91 ? 0.684 9.032 -8.621 1.00 95.69 91 GLY A C 1
ATOM 655 O O . GLY A 1 91 ? 0.488 9.707 -9.634 1.00 95.69 91 GLY A O 1
ATOM 656 N N . GLU A 1 92 ? 0.454 9.518 -7.407 1.00 93.06 92 GLU A N 1
ATOM 657 C CA . GLU A 1 92 ? -0.013 10.885 -7.200 1.00 93.06 92 GLU A CA 1
ATOM 658 C C . GLU A 1 92 ? 0.968 11.899 -7.822 1.00 93.06 92 GLU A C 1
ATOM 660 O O . GLU A 1 92 ? 2.173 11.867 -7.561 1.00 93.06 92 GLU A O 1
ATOM 665 N N . GLY A 1 93 ? 0.457 12.781 -8.687 1.00 94.31 93 GLY A N 1
ATOM 666 C CA . GLY A 1 93 ? 1.270 13.761 -9.418 1.00 94.31 93 GLY A CA 1
ATOM 667 C C . GLY A 1 93 ? 2.238 13.162 -10.449 1.00 94.31 93 GLY A C 1
ATOM 668 O O . GLY A 1 93 ? 3.052 13.897 -11.000 1.00 94.31 93 GLY A O 1
ATOM 669 N N . SER A 1 94 ? 2.162 11.856 -10.714 1.00 96.44 94 SER A N 1
ATOM 670 C CA . SER A 1 94 ? 3.096 11.105 -11.563 1.00 96.44 94 SER A CA 1
ATOM 671 C C . SER A 1 94 ? 2.327 10.266 -12.596 1.00 96.44 94 SER A C 1
ATOM 673 O O . SER A 1 94 ? 2.264 9.041 -12.481 1.00 96.44 94 SER A O 1
ATOM 675 N N . PRO A 1 95 ? 1.673 10.909 -13.585 1.00 96.19 95 PRO A N 1
ATOM 676 C CA . PRO A 1 95 ? 0.909 10.197 -14.605 1.00 96.19 95 PRO A CA 1
ATOM 677 C C . PRO A 1 95 ? 1.814 9.260 -15.415 1.00 96.19 95 PRO A C 1
ATOM 679 O O . PRO A 1 95 ? 2.871 9.670 -15.889 1.00 96.19 95 PRO A O 1
ATOM 682 N N . CYS A 1 96 ? 1.376 8.015 -15.603 1.00 96.25 96 CYS A N 1
ATOM 683 C CA . CYS A 1 96 ? 2.092 6.997 -16.374 1.00 96.25 96 CYS A CA 1
ATOM 684 C C . CYS A 1 96 ? 1.141 6.301 -17.370 1.00 96.25 96 CYS A C 1
ATOM 686 O O . CYS A 1 96 ? 0.837 5.113 -17.219 1.00 9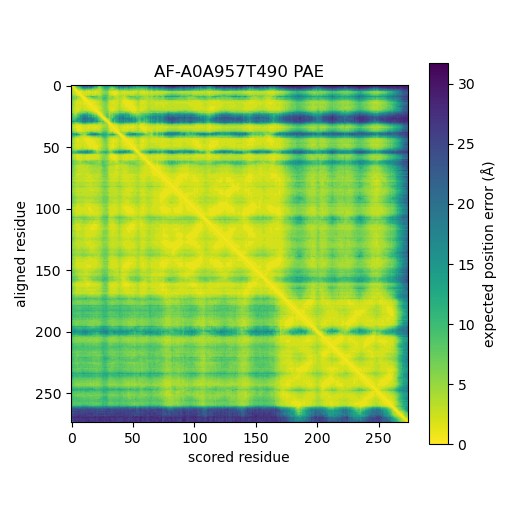6.25 96 CYS A O 1
ATOM 688 N N . PRO A 1 97 ? 0.597 7.029 -18.365 1.00 97.75 97 PRO A N 1
ATOM 689 C CA . PRO A 1 97 ? -0.301 6.440 -19.353 1.00 97.75 97 PRO A CA 1
ATOM 690 C C . PRO A 1 97 ? 0.417 5.365 -20.171 1.00 97.75 97 PRO A C 1
ATOM 692 O O . PRO A 1 97 ? 1.555 5.565 -20.603 1.00 97.75 97 PRO A O 1
ATOM 695 N N . ASN A 1 98 ? -0.261 4.243 -20.422 1.00 97.88 98 ASN A N 1
ATOM 696 C CA . ASN A 1 98 ? 0.282 3.111 -21.184 1.00 97.88 98 ASN A CA 1
ATOM 697 C C . ASN A 1 98 ? 1.588 2.525 -20.612 1.00 97.88 98 ASN A C 1
ATOM 699 O O . ASN A 1 98 ? 2.327 1.847 -21.321 1.00 97.88 98 ASN A O 1
ATOM 703 N N . CYS A 1 99 ? 1.913 2.789 -19.345 1.00 98.19 99 CYS A N 1
ATOM 704 C CA . CYS A 1 99 ? 3.052 2.150 -18.698 1.00 98.19 99 CYS A CA 1
ATOM 705 C C . CYS A 1 99 ? 2.761 0.677 -18.423 1.00 98.19 99 CYS A C 1
ATOM 707 O O . CYS A 1 99 ? 1.620 0.286 -18.163 1.00 98.19 99 CYS A O 1
ATOM 709 N N . ILE A 1 100 ? 3.813 -0.137 -18.429 1.00 98.50 100 ILE A N 1
ATOM 710 C CA . ILE A 1 100 ? 3.738 -1.473 -17.848 1.00 98.50 100 ILE A CA 1
ATOM 711 C C . ILE A 1 100 ? 3.849 -1.319 -16.336 1.00 98.50 100 ILE A C 1
ATOM 713 O O . ILE A 1 100 ? 4.764 -0.655 -15.858 1.00 98.50 100 ILE A O 1
ATOM 717 N N . VAL A 1 101 ? 2.919 -1.910 -15.601 1.00 98.69 101 VAL A N 1
ATOM 718 C CA . VAL A 1 101 ? 2.908 -1.943 -14.143 1.00 98.69 101 VAL A CA 1
ATOM 719 C C . VAL A 1 101 ? 3.240 -3.360 -13.711 1.00 98.69 101 VAL A C 1
ATOM 721 O O . VAL A 1 101 ? 2.448 -4.268 -13.949 1.00 98.69 101 VAL A O 1
ATOM 724 N N . ASP A 1 102 ? 4.411 -3.548 -13.118 1.00 98.69 102 ASP A N 1
ATOM 725 C CA . ASP A 1 102 ? 4.825 -4.811 -12.506 1.00 98.69 102 ASP A CA 1
ATOM 726 C C . ASP A 1 102 ? 4.296 -4.870 -11.077 1.00 98.69 102 ASP A C 1
ATOM 728 O O . ASP A 1 102 ? 4.403 -3.877 -10.360 1.00 98.69 102 ASP A O 1
ATOM 732 N N . LEU A 1 103 ? 3.721 -6.006 -10.677 1.00 98.44 103 LEU A N 1
ATOM 733 C CA . LEU A 1 103 ? 3.185 -6.237 -9.340 1.00 98.44 103 LEU A CA 1
ATOM 734 C C . LEU A 1 103 ? 4.068 -7.237 -8.597 1.00 98.44 103 LEU A C 1
ATOM 736 O O . LEU A 1 103 ? 4.367 -8.317 -9.111 1.00 98.44 103 LEU A O 1
ATOM 740 N N . TYR A 1 104 ? 4.416 -6.888 -7.365 1.00 98.06 104 TYR A N 1
ATOM 741 C CA . TYR A 1 104 ? 5.191 -7.726 -6.464 1.00 98.06 104 TYR A CA 1
ATOM 742 C C . TYR A 1 104 ? 4.433 -7.923 -5.159 1.00 98.06 104 TYR A C 1
ATOM 744 O O . TYR A 1 104 ? 3.784 -6.995 -4.672 1.00 98.06 104 TYR A O 1
ATOM 752 N N . ARG A 1 105 ? 4.515 -9.128 -4.598 1.00 96.75 105 ARG A N 1
ATOM 753 C CA . ARG A 1 105 ? 4.112 -9.382 -3.218 1.00 96.75 105 ARG A CA 1
ATOM 754 C C . ARG A 1 105 ? 5.257 -8.984 -2.303 1.00 96.75 105 ARG A C 1
ATOM 756 O O . ARG A 1 105 ? 6.405 -9.327 -2.575 1.00 96.75 105 ARG A O 1
ATOM 763 N N . ASP A 1 106 ? 4.900 -8.324 -1.220 1.00 94.19 106 ASP A N 1
ATOM 764 C CA . ASP A 1 106 ? 5.797 -8.019 -0.115 1.00 94.19 106 ASP A CA 1
ATOM 765 C C . ASP A 1 106 ? 5.054 -8.283 1.200 1.00 94.19 106 ASP A C 1
ATOM 767 O O . ASP A 1 106 ? 3.816 -8.323 1.204 1.00 94.19 106 ASP A O 1
ATOM 771 N N . ASP A 1 107 ? 5.772 -8.534 2.284 1.00 90.56 107 ASP A N 1
ATOM 772 C CA . ASP A 1 107 ? 5.179 -8.632 3.609 1.00 90.56 107 ASP A CA 1
ATOM 773 C C . ASP A 1 107 ? 5.125 -7.258 4.300 1.00 90.56 107 ASP A C 1
ATOM 775 O O . ASP A 1 107 ? 5.252 -6.218 3.656 1.00 90.56 107 ASP A O 1
ATOM 779 N N . ALA A 1 108 ? 4.732 -7.234 5.570 1.00 84.56 108 ALA A N 1
ATOM 780 C CA . ALA A 1 108 ? 4.445 -6.009 6.306 1.00 84.56 108 ALA A CA 1
ATOM 781 C C . ALA A 1 108 ? 5.595 -5.572 7.229 1.00 84.56 108 ALA A C 1
ATOM 783 O O . ALA A 1 108 ? 5.366 -4.771 8.140 1.00 84.56 108 ALA A O 1
ATOM 784 N N . ASP A 1 109 ? 6.796 -6.123 7.053 1.00 83.81 109 ASP A N 1
ATOM 785 C CA . ASP A 1 109 ? 7.942 -5.757 7.867 1.00 83.81 109 ASP A CA 1
ATOM 786 C C . ASP A 1 109 ? 8.531 -4.374 7.487 1.00 83.81 109 ASP A C 1
ATOM 788 O O . ASP A 1 109 ? 7.878 -3.535 6.857 1.00 83.81 109 ASP A O 1
ATOM 792 N N . LEU A 1 110 ? 9.713 -4.052 8.022 1.00 79.06 110 LEU A N 1
ATOM 793 C CA . LEU A 1 110 ? 10.351 -2.744 7.826 1.00 79.06 110 LEU A CA 1
ATOM 794 C C . LEU A 1 110 ? 11.266 -2.689 6.594 1.00 79.06 110 LEU A C 1
ATOM 796 O O . LEU A 1 110 ? 11.851 -1.636 6.334 1.00 79.06 110 LEU A O 1
ATOM 800 N N . LEU A 1 111 ? 11.440 -3.799 5.885 1.00 85.12 111 LEU A N 1
ATOM 801 C CA . LEU A 1 111 ? 12.283 -3.908 4.709 1.00 85.12 111 LEU A CA 1
ATOM 802 C C . LEU A 1 111 ? 11.423 -3.706 3.459 1.00 85.12 111 LEU A C 1
ATOM 804 O O . LEU A 1 111 ? 10.285 -4.154 3.367 1.00 85.12 111 LEU A O 1
ATOM 808 N N . ASP A 1 112 ? 11.953 -2.985 2.471 1.00 88.56 112 ASP A N 1
ATOM 809 C CA . ASP A 1 112 ? 11.338 -3.008 1.148 1.00 88.56 112 ASP A CA 1
ATOM 810 C C . ASP A 1 112 ? 11.809 -4.256 0.407 1.00 88.56 112 ASP A C 1
ATOM 812 O O . ASP A 1 112 ? 12.987 -4.365 0.038 1.00 88.56 112 ASP A O 1
ATOM 816 N N . GLU A 1 113 ? 10.873 -5.149 0.103 1.00 92.31 113 GLU A N 1
ATOM 817 C CA . GLU A 1 113 ? 11.173 -6.393 -0.589 1.00 92.31 113 GLU A CA 1
ATOM 818 C C . GLU A 1 113 ? 10.262 -6.622 -1.800 1.00 92.31 113 GLU A C 1
ATOM 820 O O . GLU A 1 113 ? 9.221 -5.994 -2.019 1.00 92.31 113 GLU A O 1
ATOM 825 N N . ALA A 1 114 ? 10.707 -7.536 -2.652 1.00 95.00 114 ALA A N 1
ATOM 826 C CA . ALA A 1 114 ? 9.950 -8.051 -3.779 1.00 95.00 114 ALA A CA 1
ATOM 827 C C . ALA A 1 114 ? 9.960 -9.575 -3.680 1.00 95.00 114 ALA A C 1
ATOM 829 O O . ALA A 1 114 ? 10.565 -10.246 -4.515 1.00 95.00 114 ALA A O 1
ATOM 830 N N . LEU A 1 115 ? 9.321 -10.105 -2.633 1.00 96.06 115 LEU A N 1
ATOM 831 C CA . LEU A 1 115 ? 9.338 -11.528 -2.270 1.00 96.06 115 LEU A CA 1
ATOM 832 C C . LEU A 1 115 ? 8.765 -12.438 -3.364 1.00 96.06 115 LEU A C 1
ATOM 834 O O . LEU A 1 115 ? 9.107 -13.613 -3.462 1.00 96.06 115 LEU A O 1
ATOM 838 N N . GLU A 1 116 ? 7.858 -11.919 -4.189 1.00 97.06 116 GLU A N 1
ATOM 839 C CA . GLU A 1 116 ? 7.342 -12.640 -5.350 1.00 97.06 116 GLU A CA 1
ATOM 840 C C . GLU A 1 116 ? 6.954 -11.666 -6.458 1.00 97.06 116 GLU A C 1
ATOM 842 O O . GLU A 1 116 ? 6.230 -10.703 -6.217 1.00 97.06 116 GLU A O 1
ATOM 847 N N . TYR A 1 117 ? 7.362 -11.949 -7.695 1.00 98.00 117 TYR A N 1
ATOM 848 C CA . TYR A 1 117 ? 6.804 -11.285 -8.869 1.00 98.00 117 TYR A CA 1
ATOM 849 C C . TYR A 1 117 ? 5.491 -11.958 -9.2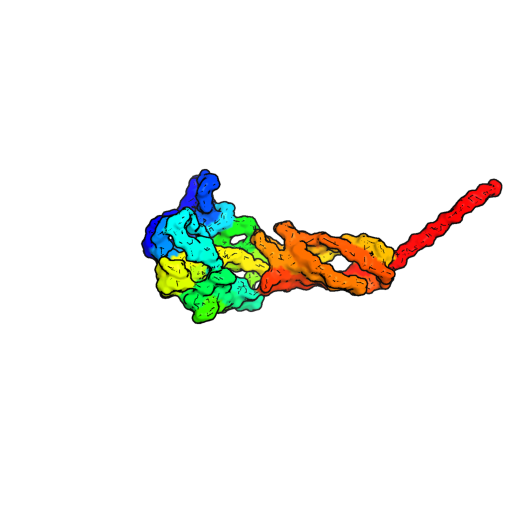81 1.00 98.00 117 TYR A C 1
ATOM 851 O O . TYR A 1 117 ? 5.463 -13.134 -9.641 1.00 98.00 117 TYR A O 1
ATOM 859 N N . LEU A 1 118 ? 4.396 -11.201 -9.243 1.00 98.31 118 LEU A N 1
ATOM 860 C CA . LEU A 1 118 ? 3.047 -11.717 -9.489 1.00 98.31 118 LEU A CA 1
ATOM 861 C C . LEU A 1 118 ? 2.639 -11.612 -10.960 1.00 98.31 118 LEU A C 1
ATOM 863 O O . LEU A 1 118 ? 1.751 -12.331 -11.415 1.00 98.31 118 LEU A O 1
ATOM 867 N N . GLY A 1 119 ? 3.279 -10.711 -11.704 1.00 98.19 119 GLY A N 1
ATOM 868 C CA . GLY A 1 119 ? 2.988 -10.441 -13.104 1.00 98.19 119 GLY A CA 1
ATOM 869 C C . GLY A 1 119 ? 2.938 -8.948 -13.400 1.00 98.19 119 GLY A C 1
ATOM 870 O O . GLY A 1 119 ? 3.339 -8.112 -12.593 1.00 98.19 119 GLY A O 1
ATOM 871 N N . SER A 1 120 ? 2.427 -8.610 -14.582 1.00 98.31 120 SER A N 1
ATOM 872 C CA . SER A 1 120 ? 2.300 -7.220 -15.012 1.00 98.31 120 SER A CA 1
ATOM 873 C C . SER A 1 120 ? 0.968 -6.933 -15.686 1.00 98.31 120 SER A C 1
ATOM 875 O O . SER A 1 120 ? 0.334 -7.815 -16.267 1.00 98.31 120 SER A O 1
ATOM 877 N N . ALA A 1 121 ? 0.563 -5.672 -15.613 1.00 98.50 121 ALA A N 1
ATOM 878 C CA . ALA A 1 121 ? -0.567 -5.106 -16.331 1.00 98.50 121 ALA A CA 1
ATOM 879 C C . ALA A 1 121 ? -0.097 -3.932 -17.195 1.00 98.50 121 ALA A C 1
ATOM 881 O O . ALA A 1 121 ? 0.944 -3.330 -16.941 1.00 98.50 121 ALA A O 1
ATOM 882 N N . THR A 1 122 ? -0.871 -3.571 -18.214 1.00 98.56 122 THR A N 1
ATOM 883 C CA . THR A 1 122 ? -0.662 -2.319 -18.951 1.00 98.56 122 THR A CA 1
ATOM 884 C C . THR A 1 122 ? -1.694 -1.308 -18.484 1.00 98.56 122 THR A C 1
ATOM 886 O O . THR A 1 122 ? -2.890 -1.599 -18.493 1.00 98.56 122 THR A O 1
ATOM 889 N N . ALA A 1 123 ? -1.229 -0.137 -18.059 1.00 98.56 123 ALA A N 1
ATOM 890 C CA . ALA A 1 123 ? -2.111 0.963 -17.717 1.00 98.56 123 ALA A CA 1
ATOM 891 C C . ALA A 1 123 ? -2.805 1.513 -18.972 1.00 98.56 123 ALA A C 1
ATOM 893 O O . ALA A 1 123 ? -2.247 1.485 -20.064 1.00 98.56 123 ALA A O 1
ATOM 894 N N . ASP A 1 124 ? -4.016 2.031 -18.830 1.00 98.44 124 ASP A N 1
ATOM 895 C CA . ASP A 1 124 ? -4.733 2.703 -19.905 1.00 98.44 124 ASP A CA 1
ATOM 896 C C . ASP A 1 124 ? -4.166 4.114 -20.172 1.00 98.44 124 ASP A C 1
ATOM 898 O O . ASP A 1 124 ? -3.170 4.558 -19.587 1.00 98.44 124 ASP A O 1
ATOM 902 N N . ALA A 1 125 ? -4.818 4.857 -21.068 1.00 97.38 125 ALA A N 1
ATOM 903 C CA . ALA A 1 125 ? -4.425 6.221 -21.415 1.00 97.38 125 ALA A CA 1
ATOM 904 C C . ALA A 1 125 ? -4.609 7.233 -20.265 1.00 97.38 125 ALA A C 1
ATOM 906 O O . ALA A 1 125 ? -4.089 8.345 -20.344 1.00 97.38 125 ALA A O 1
ATOM 907 N N . GLN A 1 126 ? -5.352 6.876 -19.216 1.00 97.31 126 GLN A N 1
ATOM 908 C CA . GLN A 1 126 ? -5.511 7.660 -17.991 1.00 97.31 126 GLN A CA 1
ATOM 909 C C . GLN A 1 126 ? -4.537 7.199 -16.895 1.00 97.31 126 GLN A C 1
ATOM 911 O O . GLN A 1 126 ? -4.440 7.842 -15.850 1.00 97.31 126 GLN A O 1
ATOM 916 N N . GLY A 1 127 ? -3.791 6.119 -17.135 1.00 97.31 127 GLY A N 1
ATOM 917 C CA . GLY A 1 127 ? -2.876 5.530 -16.175 1.00 97.31 127 GLY A CA 1
ATOM 918 C C . GLY A 1 127 ? -3.557 4.614 -15.155 1.00 97.31 127 GLY A C 1
ATOM 919 O O . GLY A 1 127 ? -2.936 4.314 -14.137 1.00 97.31 127 GLY A O 1
ATOM 920 N N . ASN A 1 128 ? -4.804 4.191 -15.393 1.00 98.44 128 ASN A N 1
ATOM 921 C CA . ASN A 1 128 ? -5.474 3.173 -14.581 1.00 98.44 128 ASN A CA 1
ATOM 922 C C . ASN A 1 128 ? -5.111 1.780 -15.076 1.00 98.44 128 ASN A C 1
ATOM 924 O O . ASN A 1 128 ? -4.916 1.572 -16.268 1.00 98.44 128 ASN A O 1
ATOM 928 N N . PHE A 1 129 ? -5.063 0.805 -14.180 1.00 98.69 129 PHE A N 1
ATOM 929 C CA . PHE A 1 129 ? -4.817 -0.583 -14.549 1.00 98.69 129 PHE A CA 1
ATOM 930 C C . PHE A 1 129 ? -5.672 -1.526 -13.711 1.00 98.69 129 PHE A C 1
ATOM 932 O O . PHE A 1 129 ? -6.151 -1.183 -12.627 1.00 98.69 129 PHE A O 1
ATOM 939 N N . THR A 1 130 ? -5.848 -2.733 -14.237 1.00 98.62 130 THR A N 1
ATOM 940 C CA . THR A 1 130 ? -6.440 -3.851 -13.508 1.00 98.62 130 THR A CA 1
ATOM 941 C C . THR A 1 130 ? -5.530 -5.063 -13.620 1.00 98.62 130 THR A C 1
ATOM 943 O O . THR A 1 130 ? -4.820 -5.222 -14.614 1.00 98.62 130 THR A O 1
ATOM 946 N N . PHE A 1 131 ? -5.530 -5.898 -12.588 1.00 98.69 131 PHE A N 1
ATOM 947 C CA . PHE A 1 131 ? -4.784 -7.152 -12.554 1.00 98.69 131 PHE A CA 1
ATOM 948 C C . PHE A 1 131 ? -5.599 -8.211 -11.807 1.00 98.69 131 PHE A C 1
ATOM 950 O O . PHE A 1 131 ? -6.396 -7.872 -10.935 1.00 98.69 131 PHE A O 1
ATOM 957 N N . THR A 1 132 ? -5.409 -9.489 -12.130 1.00 98.50 132 THR A N 1
ATOM 958 C CA . THR A 1 132 ? -6.076 -10.596 -11.433 1.00 98.50 132 THR A CA 1
ATOM 959 C C . THR A 1 132 ? -5.021 -11.518 -10.841 1.00 98.50 132 THR A C 1
ATOM 961 O O . THR A 1 132 ? -4.245 -12.125 -11.575 1.00 98.50 132 THR A O 1
ATOM 964 N N . LEU A 1 133 ? -4.999 -11.626 -9.513 1.00 97.62 133 LEU A N 1
ATOM 965 C CA . LEU A 1 133 ? -4.142 -12.566 -8.799 1.00 97.62 133 LEU A CA 1
ATOM 966 C C . LEU A 1 133 ? -4.564 -14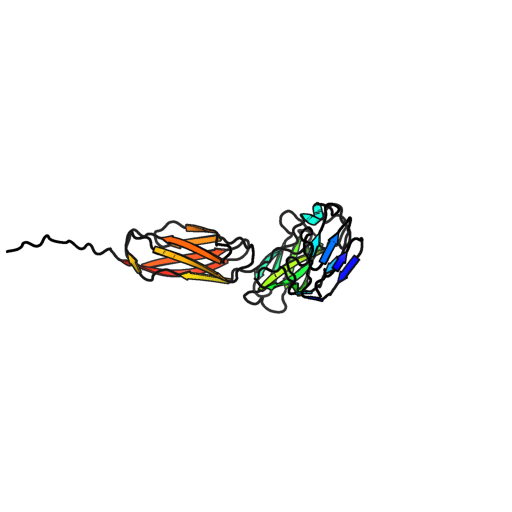.014 -9.087 1.00 97.62 133 LEU A C 1
ATOM 968 O O . LEU A 1 133 ? -5.743 -14.318 -9.270 1.00 97.62 133 LEU A O 1
ATOM 972 N N . SER A 1 134 ? -3.599 -14.931 -9.055 1.00 97.00 134 SER A N 1
ATOM 973 C CA . SER A 1 134 ? -3.855 -16.375 -9.147 1.00 97.00 134 SER A CA 1
ATOM 974 C C . SER A 1 134 ? -4.552 -16.936 -7.899 1.00 97.00 134 SER A C 1
ATOM 976 O O . SER A 1 134 ? -5.248 -17.949 -7.978 1.00 97.00 134 SER A O 1
ATOM 978 N N . SER A 1 135 ? -4.396 -16.267 -6.755 1.00 95.31 135 SER A N 1
ATOM 979 C CA . SER A 1 135 ? -5.043 -16.580 -5.481 1.00 95.31 135 SER A CA 1
ATOM 980 C C . SER A 1 135 ? -5.262 -15.310 -4.651 1.00 95.31 135 SER A C 1
ATOM 982 O O . SER A 1 135 ? -4.540 -14.334 -4.856 1.00 95.31 135 SER A O 1
ATOM 984 N N . PRO A 1 136 ? -6.217 -15.297 -3.700 1.00 94.25 136 PRO A N 1
ATOM 985 C CA . PRO A 1 136 ? -6.401 -14.157 -2.804 1.00 94.25 136 PRO A CA 1
ATOM 986 C C . PRO A 1 136 ? -5.113 -13.797 -2.055 1.00 94.25 136 PRO A C 1
ATOM 988 O O . PRO A 1 136 ? -4.354 -14.689 -1.667 1.00 94.25 136 PRO A O 1
ATOM 991 N N . LEU A 1 137 ? -4.889 -12.499 -1.835 1.00 92.19 137 LEU A N 1
ATOM 992 C CA . LEU A 1 137 ? -3.745 -12.014 -1.064 1.00 92.19 137 LEU A CA 1
ATOM 993 C C . LEU A 1 137 ? -3.861 -12.488 0.392 1.00 92.19 137 LEU A C 1
ATOM 995 O O . LEU A 1 137 ? -4.909 -12.346 1.025 1.00 92.19 137 LEU A O 1
ATOM 999 N N . GLN A 1 138 ? -2.794 -13.090 0.911 1.00 89.81 138 GLN A N 1
ATOM 1000 C CA . GLN A 1 138 ? -2.767 -13.601 2.278 1.00 89.81 138 GLN A CA 1
ATOM 1001 C C . GLN A 1 138 ? -2.680 -12.452 3.292 1.00 89.81 138 GLN A C 1
ATOM 1003 O O . GLN A 1 138 ? -2.071 -11.417 3.030 1.00 89.81 138 GLN A O 1
ATOM 1008 N N . SER A 1 139 ? -3.267 -12.647 4.477 1.00 83.81 139 SER A N 1
ATOM 1009 C CA . SER A 1 139 ? -3.148 -11.682 5.576 1.00 83.81 139 SER A CA 1
ATOM 1010 C C . SER A 1 139 ? -1.681 -11.468 5.947 1.00 83.81 139 SER A C 1
ATOM 1012 O O . SER A 1 139 ? -0.941 -12.437 6.091 1.00 83.81 139 SER A O 1
ATOM 1014 N N . GLY A 1 140 ? -1.292 -10.209 6.149 1.00 85.56 140 GLY A N 1
ATOM 1015 C CA . GLY A 1 140 ? 0.094 -9.826 6.435 1.00 85.56 140 GLY A CA 1
ATOM 1016 C C . GLY A 1 140 ? 0.942 -9.551 5.194 1.00 85.56 140 GLY A C 1
ATOM 1017 O O . GLY A 1 140 ? 2.033 -9.024 5.349 1.00 85.56 140 GLY A O 1
ATOM 1018 N N . PHE A 1 141 ? 0.434 -9.828 3.990 1.00 91.88 141 PHE A N 1
ATOM 1019 C CA . PHE A 1 141 ? 1.092 -9.457 2.741 1.00 91.88 141 PHE A CA 1
ATOM 1020 C C . PHE A 1 141 ? 0.394 -8.279 2.076 1.00 91.88 141 PHE A C 1
ATOM 1022 O O . PHE A 1 141 ? -0.836 -8.169 2.083 1.00 91.88 141 PHE A O 1
ATOM 1029 N N . GLY A 1 142 ? 1.201 -7.414 1.479 1.00 93.62 142 GLY A N 1
ATOM 1030 C CA . GLY A 1 142 ? 0.784 -6.307 0.646 1.00 93.62 142 GLY A CA 1
ATOM 1031 C C . GLY A 1 142 ? 1.275 -6.458 -0.790 1.00 93.62 142 GLY A C 1
ATOM 1032 O O . GLY A 1 142 ? 1.858 -7.469 -1.187 1.00 93.62 142 GLY A O 1
ATOM 1033 N N . LEU A 1 143 ? 1.001 -5.427 -1.583 1.00 95.75 143 LEU A N 1
ATOM 1034 C CA . LEU A 1 143 ? 1.435 -5.332 -2.968 1.00 95.75 143 LEU A CA 1
ATOM 1035 C C . LEU A 1 143 ? 2.286 -4.088 -3.178 1.00 95.75 143 LEU A C 1
ATOM 1037 O O . LEU A 1 143 ? 1.929 -2.990 -2.744 1.00 95.75 143 LEU A O 1
ATOM 1041 N N . ARG A 1 144 ? 3.371 -4.258 -3.924 1.00 95.25 144 ARG A N 1
ATOM 1042 C CA . ARG A 1 144 ? 4.164 -3.168 -4.480 1.00 95.25 144 ARG A CA 1
ATOM 1043 C C . ARG A 1 144 ? 4.076 -3.163 -5.983 1.00 95.25 144 ARG A C 1
ATOM 1045 O O . ARG A 1 144 ? 3.815 -4.180 -6.624 1.00 95.25 144 ARG A O 1
ATOM 1052 N N . THR A 1 145 ? 4.343 -1.997 -6.537 1.00 97.50 145 THR A N 1
ATOM 1053 C CA . THR A 1 145 ? 4.321 -1.778 -7.971 1.00 97.50 145 THR A CA 1
ATOM 1054 C C . THR A 1 145 ? 5.558 -1.040 -8.444 1.00 97.50 145 THR A C 1
ATOM 1056 O O . THR A 1 145 ? 6.101 -0.176 -7.757 1.00 97.50 145 THR A O 1
ATOM 1059 N N . MET A 1 146 ? 5.983 -1.357 -9.660 1.00 97.69 146 MET A N 1
ATOM 1060 C CA . MET A 1 146 ? 6.943 -0.565 -10.427 1.00 97.69 146 MET A CA 1
ATOM 1061 C C . MET A 1 146 ? 6.308 -0.195 -11.761 1.00 97.69 146 MET A C 1
ATOM 1063 O O . MET A 1 146 ? 5.464 -0.924 -12.276 1.00 97.69 146 MET A O 1
ATOM 1067 N N . SER A 1 147 ? 6.673 0.955 -12.322 1.00 98.06 147 SER A N 1
ATOM 1068 C CA . SER A 1 147 ? 6.153 1.411 -13.611 1.00 98.06 147 SER A CA 1
ATOM 1069 C C . SER A 1 147 ? 7.271 1.497 -14.632 1.00 98.06 147 SER A C 1
ATOM 1071 O O . SER A 1 147 ? 8.289 2.125 -14.376 1.00 98.06 147 SER A O 1
ATOM 1073 N N . THR A 1 148 ? 7.071 0.904 -15.803 1.00 97.81 148 THR A N 1
ATOM 1074 C CA . THR A 1 148 ? 8.013 0.958 -16.922 1.00 97.81 148 THR A CA 1
ATOM 1075 C C . THR A 1 148 ? 7.380 1.704 -18.087 1.00 97.81 148 THR A C 1
ATOM 1077 O O . THR A 1 148 ? 6.316 1.320 -18.583 1.00 97.81 148 THR A O 1
ATOM 1080 N N . THR A 1 149 ? 8.025 2.779 -18.538 1.00 97.19 149 THR A N 1
ATOM 1081 C CA . THR A 1 149 ? 7.532 3.581 -19.665 1.00 97.19 149 THR A CA 1
ATOM 1082 C C . THR A 1 149 ? 7.551 2.770 -20.963 1.00 97.19 149 THR A C 1
ATOM 1084 O O . THR A 1 149 ? 8.507 2.055 -21.251 1.00 97.19 149 THR A O 1
ATOM 1087 N N . GLN A 1 150 ? 6.521 2.896 -21.802 1.00 96.19 150 GLN A N 1
ATOM 1088 C CA . GLN A 1 150 ? 6.508 2.283 -23.145 1.00 96.19 150 GLN A CA 1
ATOM 1089 C C . GLN A 1 150 ? 6.820 3.281 -24.265 1.00 96.19 150 GLN A C 1
ATOM 1091 O O . GLN A 1 150 ? 6.899 2.923 -25.437 1.00 96.19 150 GLN A O 1
ATOM 1096 N N . SER A 1 151 ? 6.975 4.559 -23.933 1.00 94.94 151 SER A N 1
ATOM 1097 C CA . SER A 1 151 ? 7.206 5.633 -24.893 1.00 94.94 151 SER A CA 1
ATOM 1098 C C . SER A 1 151 ? 8.107 6.701 -24.293 1.00 94.94 151 SER A C 1
ATOM 1100 O O . SER A 1 151 ? 8.205 6.844 -23.073 1.00 94.94 151 SER A O 1
ATOM 1102 N N . LEU A 1 152 ? 8.766 7.449 -25.174 1.00 93.38 152 LEU A N 1
ATOM 1103 C CA . LEU A 1 152 ? 9.588 8.593 -24.799 1.00 93.38 152 LEU A CA 1
ATOM 1104 C C . LEU A 1 152 ? 8.748 9.653 -24.082 1.00 93.38 152 LEU A C 1
ATOM 1106 O O . LEU A 1 152 ? 7.604 9.900 -24.459 1.00 93.38 152 LEU A O 1
ATOM 1110 N N . ASN A 1 153 ? 9.348 10.317 -23.095 1.00 91.81 153 ASN A N 1
ATOM 1111 C CA . ASN A 1 153 ? 8.765 11.443 -22.363 1.00 91.81 153 ASN A CA 1
ATOM 1112 C C . ASN A 1 153 ? 7.449 11.158 -21.618 1.00 91.81 153 ASN A C 1
ATOM 1114 O O . ASN A 1 153 ? 6.777 12.108 -21.222 1.00 91.81 153 ASN A O 1
ATOM 1118 N N . VAL A 1 154 ? 7.091 9.891 -21.368 1.00 94.38 154 VAL A N 1
ATOM 1119 C CA . VAL A 1 154 ? 6.018 9.573 -20.403 1.00 94.38 154 VAL A CA 1
ATOM 1120 C C . VAL A 1 154 ? 6.396 10.112 -19.022 1.00 94.38 154 VAL A C 1
ATOM 1122 O O . VAL A 1 154 ? 5.609 10.799 -18.379 1.00 94.38 154 VAL A O 1
ATOM 1125 N N . ILE A 1 155 ? 7.651 9.891 -18.630 1.00 91.44 155 ILE A N 1
ATOM 1126 C CA . ILE A 1 155 ? 8.313 10.663 -17.582 1.00 91.44 155 ILE A CA 1
ATOM 1127 C C . ILE A 1 155 ? 9.143 11.745 -18.291 1.00 91.44 155 ILE A C 1
ATOM 1129 O O . ILE A 1 155 ? 9.930 11.398 -19.181 1.00 91.44 155 ILE A O 1
ATOM 1133 N N . PRO A 1 156 ? 8.987 13.040 -17.956 1.00 89.81 156 PRO A N 1
ATOM 1134 C CA . PRO A 1 156 ? 9.642 14.121 -18.688 1.00 89.81 156 PRO A CA 1
ATOM 1135 C C . PRO A 1 156 ? 11.160 13.942 -18.816 1.00 89.81 156 PRO A C 1
ATOM 1137 O O . PRO A 1 156 ? 11.870 13.834 -17.817 1.00 89.81 156 PRO A O 1
ATOM 1140 N N . GLY A 1 157 ? 11.658 13.951 -20.056 1.00 84.75 157 GLY A N 1
ATOM 1141 C CA . GLY A 1 157 ? 13.083 13.854 -20.375 1.00 84.75 157 GLY A CA 1
ATOM 1142 C C . GLY A 1 157 ? 13.648 12.433 -20.416 1.00 84.75 157 GLY A C 1
ATOM 1143 O O . GLY A 1 157 ? 14.857 12.291 -20.590 1.00 84.75 157 GLY A O 1
ATOM 1144 N N . LEU A 1 158 ? 12.818 11.394 -20.264 1.00 88.75 158 LEU A N 1
ATOM 1145 C CA . LEU A 1 158 ? 13.275 10.003 -20.203 1.00 88.75 158 LEU A CA 1
ATOM 1146 C C . LEU A 1 158 ? 12.888 9.166 -21.423 1.00 88.75 158 LEU A C 1
ATOM 1148 O O . LEU A 1 158 ? 11.905 9.419 -22.127 1.00 88.75 158 LEU A O 1
ATOM 1152 N N . GLY A 1 159 ? 13.699 8.132 -21.630 1.00 89.38 159 GLY A N 1
ATOM 1153 C CA . GLY A 1 159 ? 13.537 7.063 -22.600 1.00 89.38 159 GLY A CA 1
ATOM 1154 C C . GLY A 1 159 ? 12.235 6.292 -22.422 1.00 89.38 159 GLY A C 1
ATOM 1155 O O . GLY A 1 159 ? 11.709 6.186 -21.309 1.00 89.38 159 GLY A O 1
ATOM 1156 N N . SER A 1 160 ? 11.770 5.661 -23.501 1.00 92.50 160 SER A N 1
ATOM 1157 C CA . SER A 1 160 ? 10.993 4.426 -23.352 1.00 92.50 160 SER A CA 1
ATOM 1158 C C . SER A 1 160 ? 11.803 3.397 -22.557 1.00 92.50 160 SER A C 1
ATOM 1160 O O . SER A 1 160 ? 13.020 3.534 -22.461 1.00 92.50 160 SER A O 1
ATOM 1162 N N . THR A 1 161 ? 11.128 2.387 -22.013 1.00 94.75 161 THR A N 1
ATOM 1163 C CA . THR A 1 161 ? 11.699 1.289 -21.215 1.00 94.75 161 THR A CA 1
ATOM 1164 C C . THR A 1 161 ? 12.410 1.732 -19.937 1.00 94.75 161 THR A C 1
ATOM 1166 O O . THR A 1 161 ? 13.193 0.984 -19.372 1.00 94.75 161 THR A O 1
ATOM 1169 N N . THR A 1 162 ? 12.130 2.940 -19.441 1.00 95.38 162 THR A N 1
ATOM 1170 C CA . THR A 1 162 ? 12.653 3.380 -18.143 1.00 95.38 162 THR A CA 1
ATOM 1171 C C . THR A 1 162 ? 11.720 2.881 -17.050 1.00 95.38 162 THR A C 1
ATOM 1173 O O . THR A 1 162 ? 10.552 3.278 -17.018 1.00 95.38 162 THR A O 1
ATOM 1176 N N . THR A 1 163 ? 12.221 2.019 -16.168 1.00 96.25 163 THR A N 1
ATOM 1177 C CA . THR A 1 163 ? 11.497 1.590 -14.968 1.00 96.25 163 THR A CA 1
ATOM 1178 C C . THR A 1 163 ? 11.689 2.601 -13.843 1.00 96.25 163 THR A C 1
ATOM 1180 O O . THR A 1 163 ? 12.757 3.177 -13.698 1.00 96.25 163 THR A O 1
ATOM 1183 N N . THR A 1 164 ? 10.648 2.857 -13.061 1.00 95.00 164 THR A N 1
ATOM 1184 C CA . THR A 1 164 ? 10.681 3.680 -11.848 1.00 95.00 164 THR A CA 1
ATOM 1185 C C . THR A 1 164 ? 11.134 2.855 -10.647 1.00 95.00 164 THR A C 1
ATOM 1187 O O . THR A 1 164 ? 11.112 1.629 -10.703 1.00 95.00 164 THR A O 1
ATOM 1190 N N . LYS A 1 165 ? 11.412 3.514 -9.516 1.00 93.50 165 LYS A N 1
ATOM 1191 C CA . LYS A 1 165 ? 11.531 2.842 -8.213 1.00 93.50 165 LYS A CA 1
ATOM 1192 C C . LYS A 1 165 ? 10.249 2.093 -7.818 1.00 93.50 165 LYS A C 1
ATOM 1194 O O . LYS A 1 165 ? 9.245 2.164 -8.535 1.00 93.50 165 LYS A O 1
ATOM 1199 N N . ASN A 1 166 ? 10.267 1.393 -6.687 1.00 92.56 166 ASN A N 1
ATOM 1200 C CA . ASN A 1 166 ? 9.079 0.749 -6.125 1.00 92.56 166 ASN A CA 1
ATOM 1201 C C . ASN A 1 166 ? 8.093 1.750 -5.511 1.00 92.56 166 ASN A C 1
ATOM 1203 O O . ASN A 1 166 ? 8.455 2.833 -5.047 1.00 92.56 166 ASN A O 1
ATOM 1207 N N . SER A 1 167 ? 6.815 1.380 -5.517 1.00 93.69 167 SER A N 1
ATOM 1208 C CA . SER A 1 167 ? 5.785 2.076 -4.762 1.00 93.69 167 SER A CA 1
ATOM 1209 C C . SER A 1 167 ? 5.978 1.862 -3.258 1.00 93.69 167 SER A C 1
ATOM 1211 O O . SER A 1 167 ? 6.659 0.931 -2.809 1.00 93.69 167 SER A O 1
ATOM 1213 N N . VAL A 1 168 ? 5.283 2.690 -2.479 1.00 89.38 168 VAL A N 1
ATOM 1214 C CA . VAL A 1 168 ? 4.950 2.344 -1.094 1.00 89.38 168 VAL A CA 1
ATOM 1215 C C . VAL A 1 168 ? 4.121 1.058 -1.103 1.00 89.38 168 VAL A C 1
ATOM 1217 O O . VAL A 1 168 ? 3.351 0.820 -2.043 1.00 89.38 168 VAL A O 1
ATOM 1220 N N . LEU A 1 169 ? 4.291 0.239 -0.070 1.00 91.69 169 LEU A N 1
ATOM 1221 C CA . LEU A 1 169 ? 3.506 -0.965 0.134 1.00 91.69 169 LEU A CA 1
ATOM 1222 C C . LEU A 1 169 ? 2.016 -0.635 0.264 1.00 91.69 169 LEU A C 1
ATOM 1224 O O . LEU A 1 169 ? 1.597 0.100 1.160 1.00 91.69 169 LEU A O 1
ATOM 1228 N N . TYR A 1 170 ? 1.198 -1.217 -0.608 1.00 92.31 170 TYR A N 1
ATOM 1229 C CA . TYR A 1 170 ? -0.237 -1.277 -0.387 1.00 92.31 170 TYR A CA 1
ATOM 1230 C C . TYR A 1 170 ? -0.544 -2.461 0.522 1.00 92.31 170 TYR A C 1
ATOM 1232 O O . TYR A 1 170 ? -0.444 -3.610 0.095 1.00 92.31 170 TYR A O 1
ATOM 1240 N N . LEU A 1 171 ? -0.963 -2.181 1.753 1.00 90.94 171 LEU A N 1
ATOM 1241 C CA . LEU A 1 171 ? -1.411 -3.199 2.693 1.00 90.94 171 LEU A CA 1
ATOM 1242 C C . LEU A 1 171 ? -2.880 -2.946 3.075 1.00 90.94 171 LEU A C 1
ATOM 1244 O O . LEU A 1 171 ? -3.181 -1.895 3.654 1.00 90.94 171 LEU A O 1
ATOM 1248 N N . PRO A 1 172 ? -3.813 -3.861 2.745 1.00 88.19 172 PRO A N 1
ATOM 1249 C CA . PRO A 1 172 ? -5.209 -3.715 3.133 1.00 88.19 172 PRO A CA 1
ATOM 1250 C C . PRO A 1 172 ? -5.365 -3.740 4.654 1.00 88.19 172 PRO A C 1
ATOM 1252 O O . PRO A 1 172 ? -4.866 -4.644 5.328 1.00 88.19 172 PRO A O 1
ATOM 1255 N N . VAL A 1 173 ? -6.133 -2.794 5.195 1.00 88.62 173 VAL A N 1
ATOM 1256 C CA . VAL A 1 173 ? -6.561 -2.858 6.595 1.00 88.62 173 VAL A CA 1
ATOM 1257 C C . VAL A 1 173 ? -7.600 -3.968 6.719 1.00 88.62 173 VAL A C 1
ATOM 1259 O O . VAL A 1 173 ? -8.719 -3.825 6.232 1.00 88.62 173 VAL A O 1
ATOM 1262 N N . SER A 1 174 ? -7.225 -5.080 7.350 1.00 87.31 174 SER A N 1
ATOM 1263 C CA . SER A 1 174 ? -8.098 -6.258 7.456 1.00 87.31 174 SER A CA 1
ATOM 1264 C C . SER A 1 174 ? -8.840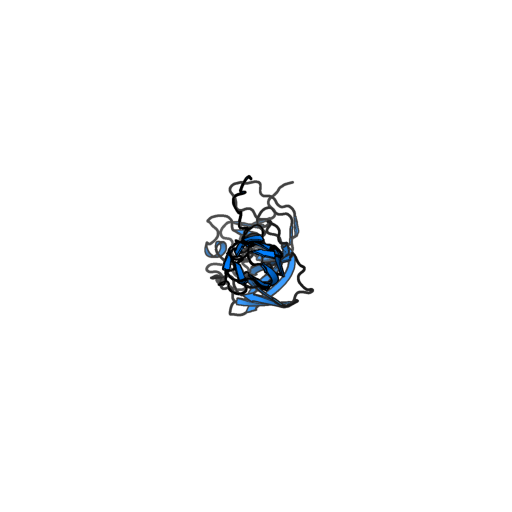 -6.362 8.787 1.00 87.31 174 SER A C 1
ATOM 1266 O O . SER A 1 174 ? -9.942 -6.904 8.833 1.00 87.31 174 SER A O 1
ATOM 1268 N N . ALA A 1 175 ? -8.251 -5.848 9.869 1.00 89.75 175 ALA A N 1
ATOM 1269 C CA . ALA A 1 175 ? -8.772 -6.013 11.214 1.00 89.75 175 ALA A CA 1
ATOM 1270 C C . ALA A 1 175 ? -8.406 -4.830 12.114 1.00 89.75 175 ALA A C 1
ATOM 1272 O O . ALA A 1 175 ? -7.312 -4.266 12.047 1.00 89.75 175 ALA A O 1
ATOM 1273 N N . VAL A 1 176 ? -9.325 -4.505 13.017 1.00 95.56 176 VAL A N 1
ATOM 1274 C CA . VAL A 1 176 ? -9.084 -3.645 14.172 1.00 95.56 176 VAL A CA 1
ATOM 1275 C C . VAL A 1 176 ? -9.634 -4.351 15.404 1.00 95.56 176 VAL A C 1
ATOM 1277 O O . VAL A 1 176 ? -10.730 -4.895 15.382 1.00 95.56 176 VAL A O 1
ATOM 1280 N N . THR A 1 177 ? -8.856 -4.371 16.478 1.00 96.25 177 THR A N 1
ATOM 1281 C CA . THR A 1 177 ? -9.280 -4.857 17.790 1.00 96.25 177 THR A CA 1
ATOM 1282 C C . THR A 1 177 ? -9.495 -3.667 18.707 1.00 96.25 177 THR A C 1
ATOM 1284 O O . THR A 1 177 ? -8.646 -2.777 18.786 1.00 96.25 177 THR A O 1
ATOM 1287 N N . VAL A 1 178 ? -10.620 -3.660 19.419 1.00 97.62 178 VAL A N 1
ATOM 1288 C CA . VAL A 1 178 ? -10.974 -2.606 20.373 1.00 97.62 178 VAL A CA 1
ATOM 1289 C C . VAL A 1 178 ? -10.928 -3.180 21.783 1.00 97.62 178 VAL A C 1
ATOM 1291 O O . VAL A 1 178 ? -11.681 -4.090 22.122 1.00 97.62 178 VAL A O 1
ATOM 1294 N N . THR A 1 179 ? -10.059 -2.627 22.623 1.00 97.62 179 THR A N 1
ATOM 1295 C CA . THR A 1 179 ? -9.967 -2.973 24.044 1.00 97.62 179 THR A CA 1
ATOM 1296 C C . THR A 1 179 ? -10.546 -1.843 24.882 1.00 97.62 179 THR A C 1
ATOM 1298 O O . THR A 1 179 ? -10.034 -0.723 24.870 1.00 97.62 179 THR A O 1
ATOM 1301 N N . LEU A 1 180 ? -11.599 -2.148 25.640 1.00 97.06 180 LEU A N 1
ATOM 1302 C CA . LEU A 1 180 ? -12.162 -1.265 26.656 1.00 97.06 180 LEU A CA 1
ATOM 1303 C C . LEU A 1 180 ? -12.753 -2.082 27.824 1.00 97.06 180 LEU A C 1
ATOM 1305 O O . LEU A 1 180 ? -13.032 -3.273 27.663 1.00 97.06 180 LEU A O 1
ATOM 1309 N N . PRO A 1 181 ? -12.970 -1.470 29.001 1.00 97.00 181 PRO A N 1
ATOM 1310 C CA . PRO A 1 181 ? -13.697 -2.102 30.098 1.00 97.00 181 PRO A CA 1
ATOM 1311 C C . PRO A 1 181 ? -15.122 -2.519 29.708 1.00 97.00 181 PRO A C 1
ATOM 1313 O O . PRO A 1 181 ? -15.819 -1.801 28.997 1.00 97.00 181 PRO A O 1
ATOM 1316 N N . THR A 1 182 ? -15.611 -3.630 30.263 1.00 96.69 182 THR A N 1
ATOM 1317 C CA . THR A 1 182 ? -17.010 -4.071 30.084 1.00 96.69 182 THR A CA 1
ATOM 1318 C C . THR A 1 182 ? -18.008 -3.215 30.867 1.00 96.69 182 THR A C 1
ATOM 1320 O O . THR A 1 182 ? -19.203 -3.195 30.562 1.00 96.69 182 THR A O 1
ATOM 1323 N N . THR A 1 183 ? -17.530 -2.498 31.886 1.00 96.19 183 THR A N 1
ATOM 1324 C CA . THR A 1 183 ? -18.326 -1.597 32.724 1.00 96.19 183 THR A CA 1
ATOM 1325 C C . THR A 1 183 ? -17.589 -0.289 32.984 1.00 96.19 183 THR A C 1
ATOM 1327 O O . THR A 1 183 ? -16.381 -0.304 33.213 1.00 96.19 183 THR A O 1
ATOM 1330 N N . GLY A 1 184 ? -18.322 0.821 33.029 1.00 96.12 184 GLY A N 1
ATOM 1331 C CA . GLY A 1 184 ? -17.816 2.138 33.421 1.00 96.12 184 GLY A CA 1
ATOM 1332 C C . GLY A 1 184 ? -18.805 2.868 34.326 1.00 96.12 184 GLY A C 1
ATOM 1333 O O . GLY A 1 184 ? -19.924 2.401 34.527 1.00 96.12 184 GLY A O 1
ATOM 1334 N N . THR A 1 185 ? -18.414 4.022 34.856 1.00 96.88 185 THR A N 1
ATOM 1335 C CA . THR A 1 185 ? -19.269 4.845 35.726 1.00 96.88 185 THR A CA 1
ATOM 1336 C C . THR A 1 185 ? -19.591 6.163 35.036 1.00 96.88 185 THR A C 1
ATOM 1338 O O . THR A 1 185 ? -18.729 6.728 34.365 1.00 96.88 185 THR A O 1
ATOM 1341 N N . VAL A 1 186 ? -20.816 6.666 35.207 1.00 97.31 186 VAL A N 1
ATOM 1342 C CA . VAL A 1 186 ? -21.218 7.993 34.706 1.00 97.31 186 VAL A CA 1
ATOM 1343 C C . VAL A 1 186 ? -20.202 9.064 35.122 1.00 97.31 186 VAL A C 1
ATOM 1345 O O . VAL A 1 186 ? -19.787 9.113 36.280 1.00 97.31 186 VAL A O 1
ATOM 1348 N N . GLY A 1 187 ? -19.807 9.914 34.171 1.00 95.06 187 GLY A N 1
ATOM 1349 C CA . GLY A 1 187 ? -18.872 11.025 34.373 1.00 95.06 187 GLY A CA 1
ATOM 1350 C C . GLY A 1 187 ? -17.400 10.629 34.538 1.00 95.06 187 GLY A C 1
ATOM 1351 O O . GLY A 1 187 ? -16.555 11.512 34.667 1.00 95.06 187 GLY A O 1
ATOM 1352 N N . MET A 1 188 ? -17.067 9.334 34.523 1.00 96.31 188 MET A N 1
ATOM 1353 C CA . MET A 1 188 ? -15.685 8.855 34.607 1.00 96.31 188 MET A CA 1
ATOM 1354 C C . MET A 1 188 ? -15.130 8.540 33.218 1.00 96.31 188 MET A C 1
ATOM 1356 O O . MET A 1 188 ? -15.814 7.938 32.391 1.00 96.31 188 MET A O 1
ATOM 1360 N N . SER A 1 189 ? -13.867 8.902 32.987 1.00 97.06 189 SER A N 1
ATOM 1361 C CA . SER A 1 189 ? -13.159 8.572 31.751 1.00 97.06 189 SER A CA 1
ATOM 1362 C C . SER A 1 189 ? -12.896 7.072 31.646 1.00 97.06 189 SER A C 1
ATOM 1364 O O . SER A 1 189 ? -12.332 6.453 32.549 1.00 97.06 189 SER A O 1
ATOM 1366 N N . VAL A 1 190 ? -13.281 6.500 30.513 1.00 97.88 190 VAL A N 1
ATOM 1367 C CA . VAL A 1 190 ? -13.076 5.101 30.145 1.00 97.88 190 VAL A CA 1
ATOM 1368 C C . VAL A 1 190 ? -11.977 5.041 29.086 1.00 97.88 190 VAL A C 1
ATOM 1370 O O . VAL A 1 190 ? -12.151 5.638 28.022 1.00 97.88 190 VAL A O 1
ATOM 1373 N N . PRO A 1 191 ? -10.856 4.344 29.337 1.00 97.62 191 PRO A N 1
ATOM 1374 C CA . PRO A 1 191 ? -9.811 4.188 28.337 1.00 97.62 191 PRO A CA 1
ATOM 1375 C C . PRO A 1 191 ? -10.281 3.269 27.207 1.00 97.62 191 PRO A C 1
ATOM 1377 O O . PRO A 1 191 ? -10.917 2.241 27.449 1.00 97.62 191 PRO A O 1
ATOM 1380 N N . VAL A 1 192 ? -9.926 3.642 25.983 1.00 97.94 192 VAL A N 1
ATOM 1381 C CA . VAL A 1 192 ? -10.130 2.852 24.772 1.00 97.94 192 VAL A CA 1
ATOM 1382 C C . VAL A 1 192 ? -8.785 2.713 24.080 1.00 97.94 192 VAL A C 1
ATOM 1384 O O . VAL A 1 192 ? -8.140 3.718 23.775 1.00 97.94 192 VAL A O 1
ATOM 1387 N N . THR A 1 193 ? -8.387 1.473 23.817 1.00 97.62 193 THR A N 1
ATOM 1388 C CA . THR A 1 193 ? -7.188 1.154 23.040 1.00 97.62 193 THR A CA 1
ATOM 1389 C C . THR A 1 193 ? -7.589 0.423 21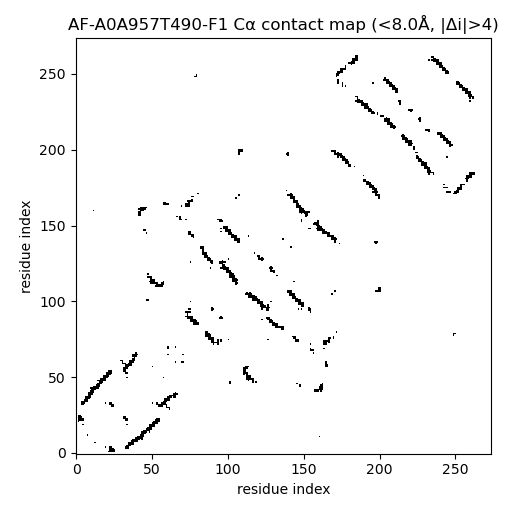.772 1.00 97.62 193 THR A C 1
ATOM 1391 O O . THR A 1 193 ? -8.366 -0.530 21.814 1.00 97.62 193 THR A O 1
ATOM 1394 N N . LEU A 1 194 ? -7.049 0.873 20.648 1.00 97.19 194 LEU A N 1
ATOM 1395 C CA . LEU A 1 194 ? -7.213 0.268 19.336 1.00 97.19 194 LEU A CA 1
ATOM 1396 C C . LEU A 1 194 ? -5.909 -0.425 18.952 1.00 97.19 194 LEU A C 1
ATOM 1398 O O . LEU A 1 194 ? -4.832 0.127 19.178 1.00 97.19 194 LEU A O 1
ATOM 1402 N N . THR A 1 195 ? -6.007 -1.597 18.338 1.00 95.19 195 THR A N 1
ATOM 1403 C CA . THR A 1 195 ? -4.868 -2.291 17.728 1.00 95.19 195 THR A CA 1
ATOM 1404 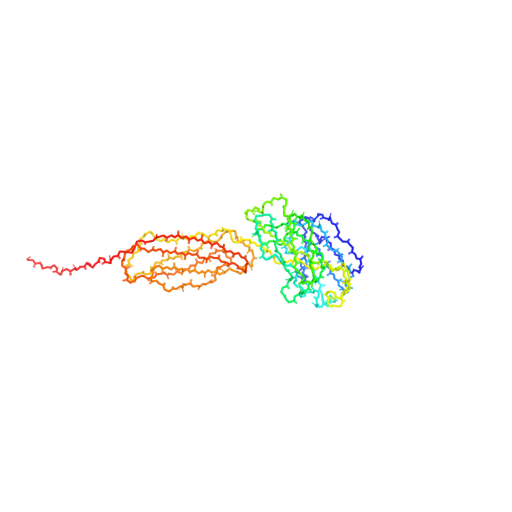C C . THR A 1 195 ? -5.251 -2.722 16.324 1.00 95.19 195 THR A C 1
ATOM 1406 O O . THR A 1 195 ? -6.286 -3.360 16.136 1.00 95.19 195 THR A O 1
ATOM 1409 N N . VAL A 1 196 ? -4.445 -2.353 15.336 1.00 92.50 196 VAL A N 1
ATOM 1410 C CA . VAL A 1 196 ? -4.731 -2.562 13.913 1.00 92.50 196 VAL A CA 1
ATOM 1411 C C . VAL A 1 196 ? -3.841 -3.667 13.364 1.00 92.50 196 VAL A C 1
ATOM 1413 O O . VAL A 1 196 ? -2.656 -3.721 13.683 1.00 92.50 196 VAL A O 1
ATOM 1416 N N . ALA A 1 197 ? -4.410 -4.541 12.532 1.00 87.69 197 ALA A N 1
ATOM 1417 C CA . ALA A 1 197 ? -3.654 -5.582 11.851 1.00 87.69 197 ALA A CA 1
ATOM 1418 C C . ALA A 1 197 ? -4.173 -5.857 10.421 1.00 87.69 197 ALA A C 1
ATOM 1420 O O . ALA A 1 197 ? -5.385 -5.852 10.172 1.00 87.69 197 ALA A O 1
ATOM 1421 N N . PRO A 1 198 ? -3.279 -6.177 9.471 1.00 85.81 198 PRO A N 1
ATOM 1422 C CA . PRO A 1 198 ? -1.822 -6.050 9.565 1.00 85.81 198 PRO A CA 1
ATOM 1423 C C . PRO A 1 198 ? -1.371 -4.573 9.497 1.00 85.81 198 PRO A C 1
ATOM 1425 O O . PRO A 1 198 ? -2.165 -3.695 9.155 1.00 85.81 198 PRO A O 1
ATOM 1428 N N . LEU A 1 199 ? -0.113 -4.297 9.851 1.00 80.75 199 LEU A N 1
ATOM 1429 C CA . LEU A 1 199 ? 0.467 -2.951 9.892 1.00 80.75 199 LEU A CA 1
ATOM 1430 C C . LEU A 1 199 ? 1.634 -2.860 8.915 1.00 80.75 199 LEU A C 1
ATOM 1432 O O . LEU A 1 199 ? 2.605 -3.578 9.093 1.00 80.75 199 LEU A O 1
ATOM 1436 N N . ALA A 1 200 ? 1.548 -1.969 7.930 1.00 70.44 200 ALA A N 1
ATOM 1437 C CA . ALA A 1 200 ? 2.658 -1.688 7.026 1.00 70.44 200 ALA A CA 1
ATOM 1438 C C . ALA A 1 200 ? 3.514 -0.553 7.586 1.00 70.44 200 ALA A C 1
ATOM 1440 O O . ALA A 1 200 ? 2.979 0.456 8.062 1.00 70.44 200 ALA A O 1
ATOM 1441 N N . ALA A 1 201 ? 4.831 -0.687 7.447 1.00 65.88 201 ALA A N 1
ATOM 1442 C CA . ALA A 1 201 ? 5.772 0.388 7.721 1.00 65.88 201 ALA A CA 1
ATOM 1443 C C . ALA A 1 201 ? 5.380 1.669 6.960 1.00 65.88 201 ALA A C 1
ATOM 1445 O O . ALA A 1 201 ? 5.139 1.652 5.752 1.00 65.88 201 ALA A O 1
ATOM 1446 N N . GLY A 1 202 ? 5.278 2.795 7.674 1.00 66.62 202 GLY A N 1
ATOM 1447 C CA . GLY A 1 202 ? 4.959 4.096 7.075 1.00 66.62 202 GLY A CA 1
ATOM 1448 C C . GLY A 1 202 ? 3.516 4.266 6.574 1.00 66.62 202 GLY A C 1
ATOM 1449 O O . GLY A 1 202 ? 3.213 5.274 5.931 1.00 66.62 202 GLY A O 1
ATOM 1450 N N . ALA A 1 203 ? 2.605 3.327 6.861 1.00 75.19 203 ALA A N 1
ATOM 1451 C CA . ALA A 1 203 ? 1.199 3.470 6.496 1.00 75.19 203 ALA A CA 1
ATOM 1452 C C . ALA A 1 203 ? 0.522 4.603 7.284 1.00 75.19 203 ALA A C 1
ATOM 1454 O O . ALA A 1 203 ? 0.489 4.604 8.514 1.00 75.19 203 ALA A O 1
ATOM 1455 N N . SER A 1 204 ? -0.092 5.553 6.573 1.00 86.00 204 SER A N 1
ATOM 1456 C CA . SER A 1 204 ? -0.915 6.590 7.202 1.00 86.00 204 SER A CA 1
ATOM 1457 C C . SER A 1 204 ? -2.321 6.051 7.469 1.00 86.00 204 SER A C 1
ATOM 1459 O O . SER A 1 204 ? -3.127 5.880 6.550 1.00 86.00 204 SER A O 1
ATOM 1461 N N . LEU A 1 205 ? -2.602 5.754 8.738 1.00 91.31 205 LEU A N 1
ATOM 1462 C CA . LEU A 1 205 ? -3.873 5.208 9.203 1.00 91.31 205 LEU A CA 1
ATOM 1463 C C . LEU A 1 205 ? -4.624 6.228 10.061 1.00 91.31 205 LEU A C 1
ATOM 1465 O O . LEU A 1 205 ? -4.058 6.863 10.952 1.00 91.31 205 LEU A O 1
ATOM 1469 N N . THR A 1 206 ? -5.928 6.344 9.824 1.00 95.06 206 THR A N 1
ATOM 1470 C CA . THR A 1 206 ? -6.834 7.172 10.630 1.00 95.06 206 THR A CA 1
ATOM 1471 C C . THR A 1 206 ? -7.944 6.324 11.222 1.00 95.06 206 THR A C 1
ATOM 1473 O O . THR A 1 206 ? -8.365 5.335 10.620 1.00 95.06 206 THR A O 1
ATOM 1476 N N . TYR A 1 207 ? -8.433 6.716 12.395 1.00 97.31 207 TYR A N 1
ATOM 1477 C CA . TYR A 1 207 ? -9.567 6.074 13.044 1.00 97.31 207 TYR A CA 1
ATOM 1478 C C . TYR A 1 207 ? -10.727 7.048 13.263 1.00 97.31 207 TYR A C 1
ATOM 1480 O O . TYR A 1 207 ? -10.556 8.267 13.315 1.00 97.31 207 TYR A O 1
ATOM 1488 N N . THR A 1 208 ? -11.927 6.495 13.392 1.00 98.06 208 THR A N 1
ATOM 1489 C CA . THR A 1 208 ? -13.154 7.184 13.798 1.00 98.06 208 THR A CA 1
ATOM 1490 C C . THR A 1 208 ? -13.884 6.294 14.799 1.00 98.06 208 THR A C 1
ATOM 1492 O O . THR A 1 208 ? -14.102 5.117 14.517 1.00 98.06 208 THR A O 1
ATOM 1495 N N . ILE A 1 209 ? -14.219 6.836 15.968 1.00 98.31 209 ILE A N 1
ATOM 1496 C CA . ILE A 1 209 ? -14.995 6.165 17.012 1.00 98.31 209 ILE A CA 1
ATOM 1497 C C . ILE A 1 209 ? -16.359 6.840 17.098 1.00 98.31 209 ILE A C 1
ATOM 1499 O O . ILE A 1 209 ? -16.441 8.008 17.471 1.00 98.31 209 ILE A O 1
ATOM 1503 N N . GLU A 1 210 ? -17.408 6.080 16.815 1.00 98.31 210 GLU A N 1
ATOM 1504 C CA . GLU A 1 210 ? -18.804 6.483 16.967 1.00 98.31 210 GLU A CA 1
ATOM 1505 C C . GLU A 1 210 ? -19.366 5.767 18.202 1.00 98.31 210 GLU A C 1
ATOM 1507 O O . GLU A 1 210 ? -19.597 4.552 18.201 1.00 98.31 210 GLU A O 1
ATOM 1512 N N . ALA A 1 211 ? -19.551 6.506 19.295 1.00 97.69 211 ALA A N 1
ATOM 1513 C CA . ALA A 1 211 ? -20.019 5.956 20.562 1.00 97.69 211 ALA A CA 1
ATOM 1514 C C . ALA A 1 211 ? -21.394 6.512 20.943 1.00 97.69 211 ALA A C 1
ATOM 1516 O O . ALA A 1 211 ? -21.704 7.682 20.745 1.00 97.69 211 ALA A O 1
ATOM 1517 N N . THR A 1 212 ? -22.245 5.672 21.539 1.00 97.88 212 THR A N 1
ATOM 1518 C CA . THR A 1 212 ? -23.622 6.060 21.893 1.00 97.88 212 THR A CA 1
ATOM 1519 C C . THR A 1 212 ? -23.642 7.285 22.813 1.00 97.88 212 THR A C 1
ATOM 1521 O O . THR A 1 212 ? -23.277 7.181 23.986 1.00 97.88 212 THR A O 1
ATOM 1524 N N . GLY A 1 213 ? -24.140 8.417 22.310 1.00 95.56 213 GLY A N 1
ATOM 1525 C CA . GLY A 1 213 ? -24.272 9.658 23.077 1.00 95.56 213 GLY A CA 1
ATOM 1526 C C . GLY A 1 213 ? -22.965 10.430 23.285 1.00 95.56 213 GLY A C 1
ATOM 1527 O O . GLY A 1 213 ? -22.915 11.247 24.199 1.00 95.56 213 GLY A O 1
ATOM 1528 N N . ILE A 1 214 ? -21.933 10.164 22.481 1.00 96.75 214 ILE A N 1
ATOM 1529 C CA . ILE A 1 214 ? -20.684 10.936 22.418 1.00 96.75 214 ILE A CA 1
ATOM 1530 C C . ILE A 1 214 ? -20.501 11.393 20.964 1.00 96.75 214 ILE A C 1
ATOM 1532 O O . ILE A 1 214 ? -20.854 10.651 20.050 1.00 96.75 214 ILE A O 1
ATOM 1536 N N . GLU A 1 215 ? -19.990 12.607 20.752 1.00 96.56 215 GLU A N 1
ATOM 1537 C CA . GLU A 1 215 ? -19.568 13.057 19.419 1.00 96.56 215 GLU A CA 1
ATOM 1538 C C . GLU A 1 215 ? -18.424 12.192 18.872 1.00 96.56 215 GLU A C 1
ATOM 1540 O O . GLU A 1 215 ? -17.625 11.640 19.632 1.00 96.56 215 GLU A O 1
ATOM 1545 N N . ASP A 1 216 ? -18.335 12.091 17.549 1.00 97.25 216 ASP A N 1
ATOM 1546 C CA . ASP A 1 216 ? -17.343 11.241 16.900 1.00 97.25 216 ASP A CA 1
ATOM 1547 C C . ASP A 1 216 ? -15.917 11.660 17.266 1.00 97.25 216 ASP A C 1
ATOM 1549 O O . ASP A 1 216 ? -15.530 12.828 17.163 1.00 97.25 216 ASP A O 1
ATOM 1553 N N . VAL A 1 217 ? -15.103 10.679 17.654 1.00 97.69 217 VAL A N 1
ATOM 1554 C CA . VAL A 1 217 ? -13.689 10.897 17.967 1.00 97.69 217 VAL A CA 1
ATOM 1555 C C . VAL A 1 217 ? -12.845 10.404 16.806 1.00 97.69 217 VAL A C 1
ATOM 1557 O O . VAL A 1 217 ? -12.872 9.222 16.466 1.00 97.69 217 VAL A O 1
ATOM 1560 N N . THR A 1 218 ? -12.051 11.293 16.217 1.00 97.50 218 THR A N 1
ATOM 1561 C CA . THR A 1 218 ? -11.126 10.951 15.131 1.00 97.50 218 THR A CA 1
ATOM 1562 C C . THR A 1 218 ? -9.679 11.170 15.535 1.00 97.50 218 THR A C 1
ATOM 1564 O O . THR A 1 218 ? -9.371 12.130 16.241 1.00 97.50 218 THR A O 1
ATOM 1567 N N . GLY A 1 219 ? -8.775 10.340 15.022 1.00 96.31 219 GLY A N 1
ATOM 1568 C CA . GLY A 1 219 ? -7.341 10.510 15.233 1.00 96.31 219 GLY A CA 1
ATOM 1569 C C . GLY A 1 219 ? -6.498 9.696 14.260 1.00 96.31 219 GLY A C 1
ATOM 1570 O O . GLY A 1 219 ? -7.024 9.015 13.378 1.00 96.31 219 GLY A O 1
ATOM 1571 N N . ALA A 1 220 ? -5.180 9.781 14.426 1.00 95.12 220 ALA A N 1
ATOM 1572 C CA . ALA A 1 220 ? -4.219 8.938 13.724 1.00 95.12 220 ALA A CA 1
ATOM 1573 C C . ALA A 1 220 ? -3.897 7.691 14.557 1.00 95.12 220 ALA A C 1
ATOM 1575 O O . ALA A 1 220 ? -3.914 7.742 15.790 1.00 95.12 220 ALA A O 1
ATOM 1576 N N . VAL A 1 221 ? -3.602 6.584 13.881 1.00 94.00 221 VAL A N 1
ATOM 1577 C CA . VAL A 1 221 ? -3.018 5.394 14.513 1.00 94.00 221 VAL A CA 1
ATOM 1578 C C . VAL A 1 221 ? -1.500 5.568 14.548 1.00 94.00 221 VAL A C 1
ATOM 1580 O O . VAL A 1 221 ? -0.923 6.106 13.604 1.00 94.00 221 VAL A O 1
ATOM 1583 N N . GLY A 1 222 ? -0.868 5.168 15.650 1.00 89.81 222 GLY A N 1
ATOM 1584 C CA . GLY A 1 222 ? 0.582 5.204 15.802 1.00 89.81 222 GLY A CA 1
ATOM 1585 C C . GLY A 1 222 ? 1.295 4.265 14.830 1.00 89.81 222 GLY A C 1
ATOM 1586 O O . GLY A 1 222 ? 0.705 3.328 14.291 1.00 89.81 222 GLY A O 1
ATOM 1587 N N . GLU A 1 223 ? 2.592 4.501 14.638 1.00 85.75 223 GLU A N 1
ATOM 1588 C CA . GLU A 1 223 ? 3.463 3.666 13.796 1.00 85.75 223 GLU A CA 1
ATOM 1589 C C . GLU A 1 223 ? 3.630 2.234 14.322 1.00 85.75 223 GLU A C 1
ATOM 1591 O O . GLU A 1 223 ? 4.114 1.378 13.597 1.00 85.75 223 GLU A O 1
ATOM 1596 N N . ASP A 1 224 ? 3.227 1.966 15.567 1.00 87.69 224 ASP A N 1
ATOM 1597 C CA . ASP A 1 224 ? 3.157 0.636 16.179 1.00 87.69 224 ASP A CA 1
ATOM 1598 C C . ASP A 1 224 ? 1.797 -0.055 15.958 1.00 87.69 224 ASP A C 1
ATOM 1600 O O . ASP A 1 224 ? 1.543 -1.136 16.491 1.00 87.69 224 ASP A O 1
ATOM 1604 N N . GLY A 1 225 ? 0.902 0.573 15.190 1.00 89.94 225 GLY A N 1
ATOM 1605 C CA . GLY A 1 225 ? -0.435 0.065 14.908 1.00 89.94 225 GLY A CA 1
ATOM 1606 C C . GLY A 1 225 ? -1.407 0.232 16.071 1.00 89.94 225 GLY A C 1
ATOM 1607 O O . GLY A 1 225 ? -2.488 -0.363 16.043 1.00 89.94 225 GLY A O 1
ATOM 1608 N N . THR A 1 226 ? -1.060 1.030 17.087 1.00 94.06 226 THR A N 1
ATOM 1609 C CA . THR A 1 226 ? -1.926 1.275 18.238 1.00 94.06 226 THR A CA 1
ATOM 1610 C C . THR A 1 226 ? -2.416 2.715 18.311 1.00 94.06 226 THR A C 1
ATOM 1612 O O . THR A 1 226 ? -1.779 3.661 17.852 1.00 94.06 226 THR A O 1
ATOM 1615 N N . ALA A 1 227 ? -3.603 2.901 18.880 1.00 96.50 227 ALA A N 1
ATOM 1616 C CA . ALA A 1 227 ? -4.114 4.218 19.240 1.00 96.50 227 ALA A CA 1
ATOM 1617 C C . ALA A 1 227 ? -4.792 4.139 20.602 1.00 96.50 227 ALA A C 1
ATOM 1619 O O . ALA A 1 227 ? -5.409 3.127 20.933 1.00 96.50 227 ALA A O 1
ATOM 1620 N N . SER A 1 228 ? -4.711 5.208 21.389 1.00 96.44 228 SER A N 1
ATOM 1621 C CA . SER A 1 228 ? -5.409 5.285 22.671 1.00 96.44 228 SER A CA 1
ATOM 1622 C C . SER A 1 228 ? -6.141 6.609 22.823 1.00 96.44 228 SER A C 1
ATOM 1624 O O . SER A 1 228 ? -5.680 7.656 22.369 1.00 96.44 228 SER A O 1
ATOM 1626 N N . THR A 1 229 ? -7.317 6.548 23.436 1.00 97.69 229 THR A N 1
ATOM 1627 C CA . THR A 1 229 ? -8.134 7.713 23.777 1.00 97.69 229 THR A CA 1
ATOM 1628 C C . THR A 1 229 ? -9.020 7.390 24.979 1.00 97.69 229 THR A C 1
ATOM 1630 O O . THR A 1 229 ? -8.984 6.281 25.517 1.00 97.69 229 THR A O 1
ATOM 1633 N N . THR A 1 230 ? -9.815 8.353 25.430 1.00 97.56 230 THR A N 1
ATOM 1634 C CA . THR A 1 230 ? -10.773 8.166 26.521 1.00 97.56 230 THR A CA 1
ATOM 1635 C C . THR A 1 230 ? -12.160 8.632 26.118 1.00 97.56 230 THR A C 1
ATOM 1637 O O . THR A 1 230 ? -12.299 9.685 25.502 1.00 97.56 230 THR A O 1
ATOM 1640 N N . LEU A 1 231 ? -13.183 7.888 26.534 1.00 97.88 231 LEU A N 1
ATOM 1641 C CA . LEU A 1 231 ? -14.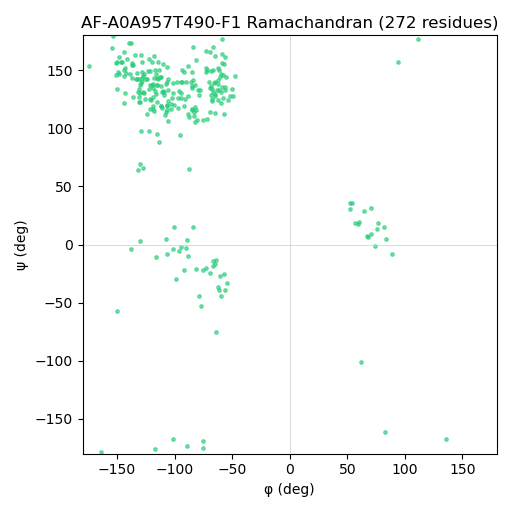592 8.239 26.370 1.00 97.88 231 LEU A CA 1
ATOM 1642 C C . LEU A 1 231 ? -15.228 8.524 27.736 1.00 97.88 231 LEU A C 1
ATOM 1644 O O . LEU A 1 231 ? -14.910 7.850 28.714 1.00 97.88 231 LEU A O 1
ATOM 1648 N N . THR A 1 232 ? -16.146 9.487 27.811 1.00 97.81 232 THR A N 1
ATOM 1649 C CA . THR A 1 232 ? -16.886 9.817 29.041 1.00 97.81 232 THR A CA 1
ATOM 1650 C C . THR A 1 232 ? -18.373 9.916 28.718 1.00 97.81 232 THR A C 1
ATOM 1652 O O . THR A 1 232 ? -18.749 10.592 27.765 1.00 97.81 232 THR A O 1
ATOM 1655 N N . TRP A 1 233 ? -19.222 9.259 29.513 1.00 97.75 233 TRP A N 1
ATOM 1656 C CA . TRP A 1 233 ? -20.678 9.276 29.333 1.00 97.75 233 TRP A CA 1
ATOM 1657 C C . TRP A 1 233 ? -21.392 9.943 30.506 1.00 97.75 233 TRP A C 1
ATOM 1659 O O . TRP A 1 233 ? -21.139 9.603 31.662 1.00 97.75 233 TRP A O 1
ATOM 1669 N N . ASP A 1 234 ? -22.385 10.774 30.198 1.00 96.00 234 ASP A N 1
ATOM 1670 C CA . ASP A 1 234 ? -23.221 11.456 31.200 1.00 96.00 234 ASP A CA 1
ATOM 1671 C C . ASP A 1 234 ? -24.451 10.642 31.635 1.00 96.00 234 ASP A C 1
ATOM 1673 O O . ASP A 1 234 ? -25.149 10.989 32.587 1.00 96.00 234 ASP A O 1
ATOM 1677 N N . GLY A 1 235 ? -24.737 9.539 30.941 1.00 94.50 235 GLY A N 1
ATOM 1678 C CA . GLY A 1 235 ? -25.910 8.708 31.190 1.00 94.50 235 GLY A CA 1
ATOM 1679 C C . GLY A 1 235 ? -25.562 7.235 31.331 1.00 94.50 235 GLY A C 1
ATOM 1680 O O . GLY A 1 235 ? -24.810 6.690 30.523 1.00 94.50 235 GLY A O 1
ATOM 1681 N N . ALA A 1 236 ? -26.180 6.578 32.311 1.00 96.50 236 ALA A N 1
ATOM 1682 C CA . ALA A 1 236 ? -26.089 5.135 32.505 1.00 96.50 236 ALA A CA 1
ATOM 1683 C C . ALA A 1 236 ? -26.762 4.337 31.364 1.00 96.50 236 ALA A C 1
ATOM 1685 O O . ALA A 1 236 ? -27.462 4.893 30.512 1.00 96.50 236 ALA A O 1
ATOM 1686 N N . GLY A 1 237 ? -26.549 3.022 31.364 1.00 97.00 237 GLY A N 1
ATOM 1687 C CA . GLY A 1 237 ? -27.088 2.061 30.402 1.00 97.00 237 GLY A CA 1
ATOM 1688 C C . GLY A 1 237 ? -26.023 1.448 29.495 1.00 97.00 237 GLY A C 1
ATOM 1689 O O . GLY A 1 237 ? -24.844 1.798 29.561 1.00 97.00 237 GLY A O 1
ATOM 1690 N N . ALA A 1 238 ? -26.455 0.522 28.639 1.00 97.38 238 ALA A N 1
ATOM 1691 C CA . ALA A 1 238 ? -25.605 -0.060 27.606 1.00 97.38 238 ALA A CA 1
ATOM 1692 C C . ALA A 1 238 ? -25.250 0.997 26.548 1.00 97.38 238 ALA A C 1
ATOM 1694 O O . ALA A 1 238 ? -26.120 1.739 26.084 1.00 97.38 238 ALA A O 1
ATOM 1695 N N . LYS A 1 239 ? -23.972 1.063 26.179 1.00 97.88 239 LYS A N 1
ATOM 1696 C CA . LYS A 1 239 ? -23.425 1.937 25.140 1.00 97.88 239 LYS A CA 1
ATOM 1697 C C . LYS A 1 239 ? -22.741 1.073 24.096 1.00 97.88 239 LYS A C 1
ATOM 1699 O O . LYS A 1 239 ? -21.978 0.175 24.444 1.00 97.88 239 LYS A O 1
ATOM 1704 N N . THR A 1 240 ? -23.015 1.365 22.834 1.00 97.94 240 THR A N 1
ATOM 1705 C CA . THR A 1 240 ? -22.304 0.774 21.698 1.00 97.94 240 THR A CA 1
ATOM 1706 C C . THR A 1 240 ? -21.164 1.698 21.297 1.00 97.94 240 THR A C 1
ATOM 1708 O O . THR A 1 240 ? -21.340 2.920 21.311 1.00 97.94 240 THR A O 1
ATOM 1711 N N . VAL A 1 241 ? -20.021 1.111 20.959 1.00 98.06 241 VAL A N 1
ATOM 1712 C CA . VAL A 1 241 ? -18.831 1.779 20.434 1.00 98.06 241 VAL A CA 1
ATOM 1713 C C . VAL A 1 241 ? -18.490 1.109 19.110 1.00 98.06 241 VAL A C 1
ATOM 1715 O O . VAL A 1 241 ? -18.120 -0.064 19.091 1.00 98.06 241 VAL A O 1
ATOM 1718 N N . ASN A 1 242 ? -18.636 1.849 18.015 1.00 98.00 242 ASN A N 1
ATOM 1719 C CA . ASN A 1 242 ? -18.204 1.426 16.690 1.00 98.00 242 ASN A CA 1
ATOM 1720 C C . ASN A 1 242 ? -16.885 2.119 16.370 1.00 98.00 242 ASN A C 1
ATOM 1722 O O . ASN A 1 242 ? -16.764 3.332 16.527 1.00 98.00 242 ASN A O 1
ATOM 1726 N N . VAL A 1 243 ? -15.899 1.355 15.925 1.00 98.12 243 VAL A N 1
ATOM 1727 C CA . VAL A 1 243 ? -14.588 1.868 15.545 1.00 98.12 243 VAL A CA 1
ATOM 1728 C C . VAL A 1 243 ? -14.346 1.530 14.092 1.00 98.12 243 VAL A C 1
ATOM 1730 O O . VAL A 1 243 ? -14.369 0.364 13.718 1.00 98.12 243 VAL A O 1
ATOM 1733 N N . THR A 1 244 ? -14.068 2.549 13.291 1.00 97.31 244 THR A N 1
ATOM 1734 C CA . THR A 1 244 ? -13.600 2.402 11.914 1.00 97.31 244 THR A CA 1
ATOM 1735 C C . THR A 1 244 ? -12.144 2.827 11.842 1.00 97.31 244 THR A C 1
ATOM 1737 O O . THR A 1 244 ? -11.811 3.933 12.261 1.00 97.31 244 THR A O 1
ATOM 1740 N N . VAL A 1 245 ? -11.280 1.987 11.279 1.00 95.94 245 VAL A N 1
ATOM 1741 C CA . VAL A 1 245 ? -9.894 2.328 10.931 1.00 95.94 245 VAL A CA 1
ATOM 1742 C C . VAL A 1 245 ? -9.743 2.254 9.423 1.00 95.94 245 VAL A C 1
ATOM 1744 O O . VAL A 1 245 ? -10.241 1.316 8.808 1.00 95.94 245 VAL A O 1
ATOM 1747 N N . ARG A 1 246 ? -9.060 3.225 8.815 1.00 92.12 246 ARG A N 1
ATOM 1748 C CA . ARG A 1 246 ? -8.863 3.291 7.362 1.00 92.12 246 ARG A CA 1
ATOM 1749 C C . ARG A 1 246 ? -7.495 3.833 6.964 1.00 92.12 246 ARG A C 1
ATOM 1751 O O . ARG A 1 246 ? -6.945 4.693 7.654 1.00 92.12 246 ARG A O 1
ATOM 1758 N N . ASN A 1 247 ? -7.000 3.371 5.819 1.00 88.19 247 ASN A N 1
ATOM 1759 C CA . ASN A 1 247 ? -5.981 4.065 5.022 1.00 88.19 247 ASN A CA 1
ATOM 1760 C C . ASN A 1 247 ? -6.658 4.779 3.830 1.00 88.19 247 ASN A C 1
ATOM 1762 O O . ASN A 1 247 ? -7.881 4.919 3.808 1.00 88.19 247 ASN A O 1
ATOM 1766 N N . GLU A 1 248 ? -5.881 5.243 2.844 1.00 83.50 248 GLU A N 1
ATOM 1767 C CA . GLU A 1 248 ? -6.407 5.935 1.649 1.00 83.50 248 GLU A CA 1
ATOM 1768 C C . GLU A 1 248 ? -7.438 5.088 0.867 1.00 83.50 248 GLU A C 1
ATOM 1770 O O . GLU A 1 248 ? -8.305 5.646 0.198 1.00 83.50 248 GLU A O 1
ATOM 1775 N N . PHE A 1 249 ? -7.388 3.753 0.975 1.00 85.25 249 PHE A N 1
ATOM 1776 C CA . PHE A 1 249 ? -8.050 2.841 0.031 1.00 85.25 249 PHE A CA 1
ATOM 1777 C C . PHE A 1 249 ? -8.765 1.629 0.642 1.00 85.25 249 PHE A C 1
ATOM 1779 O O . PHE A 1 249 ? -9.362 0.836 -0.082 1.00 85.25 249 PHE A O 1
ATOM 1786 N N . SER A 1 250 ? -8.686 1.431 1.952 1.00 88.25 250 SER A N 1
ATOM 1787 C CA . SER A 1 250 ? -9.267 0.285 2.652 1.00 88.25 250 SER A CA 1
ATOM 1788 C C . SER A 1 250 ? -9.638 0.666 4.079 1.00 88.25 250 SER A C 1
ATOM 1790 O O . SER A 1 250 ? -9.082 1.610 4.649 1.00 88.25 250 SER A O 1
ATOM 1792 N N . SER A 1 251 ? -10.583 -0.070 4.659 1.00 92.31 251 SER A N 1
ATOM 1793 C CA . SER A 1 251 ? -11.052 0.158 6.022 1.00 92.31 251 SER A CA 1
ATOM 1794 C C . SER A 1 251 ? -11.476 -1.134 6.708 1.00 92.31 251 SER A C 1
ATOM 1796 O O . SER A 1 251 ? -12.086 -1.987 6.067 1.00 92.31 251 SER A O 1
ATOM 1798 N N . ALA A 1 252 ? -11.260 -1.210 8.019 1.00 94.12 252 ALA A N 1
ATOM 1799 C CA . ALA A 1 252 ? -11.817 -2.228 8.901 1.00 94.12 252 ALA A CA 1
ATOM 1800 C C . ALA A 1 252 ? -12.728 -1.578 9.948 1.00 94.12 252 ALA A C 1
ATOM 1802 O O . ALA A 1 252 ? -12.510 -0.433 10.352 1.00 94.12 252 ALA A O 1
ATOM 1803 N N . VAL A 1 253 ? -13.743 -2.320 10.388 1.00 96.25 253 VAL A N 1
ATOM 1804 C CA . VAL A 1 253 ? -14.722 -1.869 11.380 1.00 96.25 253 VAL A CA 1
ATOM 1805 C C . VAL A 1 253 ? -14.845 -2.917 12.477 1.00 96.25 253 VAL A C 1
ATOM 1807 O O . VAL A 1 253 ? -14.906 -4.104 12.172 1.00 96.25 253 VAL A O 1
ATOM 1810 N N . GLU A 1 254 ? -14.928 -2.472 13.727 1.00 97.81 254 GLU A N 1
ATOM 1811 C CA . GLU A 1 254 ? -15.216 -3.314 14.891 1.00 97.81 254 GLU A CA 1
ATOM 1812 C C . GLU A 1 254 ? -16.280 -2.653 15.771 1.00 97.81 254 GLU A C 1
ATOM 1814 O O . GLU A 1 254 ? -16.305 -1.429 15.926 1.00 97.81 254 GLU A O 1
ATOM 1819 N N . SER A 1 255 ? -17.173 -3.458 16.350 1.00 97.06 255 SER A N 1
ATOM 1820 C CA . SER A 1 255 ? -18.263 -2.984 17.208 1.00 97.06 255 SER A CA 1
ATOM 1821 C C . SER A 1 255 ? -18.257 -3.711 18.543 1.00 97.06 255 SER A C 1
ATOM 1823 O O . SER A 1 255 ? -18.196 -4.936 18.606 1.00 97.06 255 SER A O 1
ATOM 1825 N N . THR A 1 256 ? -18.346 -2.949 19.627 1.00 97.25 256 THR A N 1
ATOM 1826 C CA . THR A 1 256 ? -18.268 -3.469 20.993 1.00 97.25 256 THR A CA 1
ATOM 1827 C C . THR A 1 256 ? -19.195 -2.699 21.932 1.00 97.25 256 THR A C 1
ATOM 1829 O O . THR A 1 256 ? -19.735 -1.645 21.585 1.00 97.25 256 THR A O 1
ATOM 1832 N N . GLN A 1 257 ? -19.444 -3.251 23.120 1.00 97.12 257 GLN A N 1
ATOM 1833 C CA . GLN A 1 257 ? -20.376 -2.695 24.096 1.00 97.12 257 GLN A CA 1
ATOM 1834 C C . GLN A 1 257 ? -19.743 -2.524 25.473 1.00 97.12 257 GLN A C 1
ATOM 1836 O O . GLN A 1 257 ? -18.974 -3.359 25.944 1.00 97.12 257 GLN A O 1
ATOM 1841 N N . ILE A 1 258 ? -20.164 -1.463 26.156 1.00 97.88 258 ILE A N 1
ATOM 1842 C CA . ILE A 1 258 ? -19.861 -1.191 27.561 1.00 97.88 258 ILE A CA 1
ATOM 1843 C C . ILE A 1 258 ? -21.146 -0.846 28.303 1.00 97.88 258 ILE A C 1
ATOM 1845 O O . ILE A 1 258 ? -22.026 -0.164 27.779 1.00 97.88 258 ILE A O 1
ATOM 1849 N N . THR A 1 259 ? -21.262 -1.297 29.550 1.00 98.19 259 THR A N 1
ATOM 1850 C CA . THR A 1 259 ? -22.358 -0.886 30.435 1.00 98.19 259 THR A CA 1
ATOM 1851 C C . THR A 1 259 ? -21.907 0.244 31.352 1.00 98.19 259 THR A C 1
ATOM 1853 O O . THR A 1 259 ? -21.029 0.055 32.191 1.00 98.19 259 THR A O 1
ATOM 1856 N N . ILE A 1 260 ? -22.529 1.416 31.235 1.00 98.06 260 ILE A N 1
ATOM 1857 C CA . ILE A 1 260 ? -22.281 2.545 32.135 1.00 98.06 260 ILE A CA 1
ATOM 1858 C C . ILE A 1 260 ? -23.258 2.481 33.306 1.00 98.06 260 ILE A C 1
ATOM 1860 O O . ILE A 1 260 ? -24.472 2.438 33.111 1.00 98.06 260 ILE A O 1
ATOM 1864 N N . VAL A 1 261 ? -22.746 2.483 34.533 1.00 96.38 261 VAL A N 1
ATOM 1865 C CA . VAL A 1 261 ? -23.550 2.461 35.760 1.00 96.38 261 VAL A CA 1
ATOM 1866 C C . VAL A 1 261 ? -23.536 3.821 36.449 1.00 96.38 261 VAL A C 1
ATOM 1868 O O . VAL A 1 261 ? -22.593 4.602 36.314 1.00 96.38 261 VAL A O 1
ATOM 1871 N N . GLN A 1 262 ? -24.598 4.120 37.197 1.00 94.06 262 GLN A N 1
ATOM 1872 C CA . GLN A 1 262 ? -24.603 5.287 38.075 1.00 94.06 262 GLN A CA 1
ATOM 1873 C C . GLN A 1 262 ? -23.556 5.117 39.180 1.00 94.06 262 GLN A C 1
ATOM 1875 O O . GLN A 1 262 ? -23.406 4.027 39.732 1.00 94.06 262 GLN A O 1
ATOM 1880 N N . GLY A 1 263 ? -22.845 6.195 39.511 1.00 82.81 263 GLY A N 1
ATOM 1881 C CA . GLY A 1 263 ? -21.894 6.185 40.619 1.00 82.81 263 GLY A CA 1
ATOM 1882 C C . GLY A 1 263 ? -22.609 6.010 41.957 1.00 82.81 263 GLY A C 1
ATOM 1883 O O . GLY A 1 263 ? -23.568 6.724 42.257 1.00 82.81 263 GLY A O 1
ATOM 1884 N N . GLU A 1 264 ? -22.141 5.080 42.790 1.00 77.38 264 GLU A N 1
ATOM 1885 C CA . GLU A 1 264 ? -22.642 4.966 44.159 1.00 77.38 264 GLU A CA 1
ATOM 1886 C C . GLU A 1 264 ? -22.181 6.170 44.988 1.00 77.38 264 GLU A C 1
ATOM 1888 O O . GLU A 1 264 ? -20.998 6.333 45.289 1.00 77.38 264 GLU A O 1
ATOM 1893 N N . SER A 1 265 ? -23.128 7.004 45.411 1.00 67.44 265 SER A N 1
ATOM 1894 C CA . SER A 1 265 ? -22.861 8.037 46.411 1.00 67.44 265 SER A CA 1
ATOM 1895 C C . SER A 1 265 ? -22.889 7.409 47.805 1.00 67.44 265 SER A C 1
ATOM 1897 O O . SER A 1 265 ? -23.957 7.079 48.320 1.00 67.44 265 SER A O 1
ATOM 1899 N N . LYS A 1 266 ? -21.726 7.241 48.444 1.00 71.31 266 LYS A N 1
ATOM 1900 C CA . LYS A 1 266 ? -21.652 6.823 49.854 1.00 71.31 266 LYS A CA 1
ATOM 1901 C C . LYS A 1 266 ? -21.695 8.053 50.757 1.00 71.31 266 LYS A C 1
ATOM 1903 O O . LYS A 1 266 ? -20.757 8.844 50.786 1.00 71.31 266 LYS A O 1
ATOM 1908 N N . ILE A 1 267 ? -22.786 8.205 51.507 1.00 73.88 267 ILE A N 1
ATOM 1909 C CA . ILE A 1 267 ? -22.910 9.223 52.556 1.00 73.88 267 ILE A CA 1
ATOM 1910 C C . ILE A 1 267 ? -22.256 8.676 53.829 1.00 73.88 267 ILE A C 1
ATOM 1912 O O . ILE A 1 267 ? -22.749 7.719 54.424 1.00 73.88 267 ILE A O 1
AT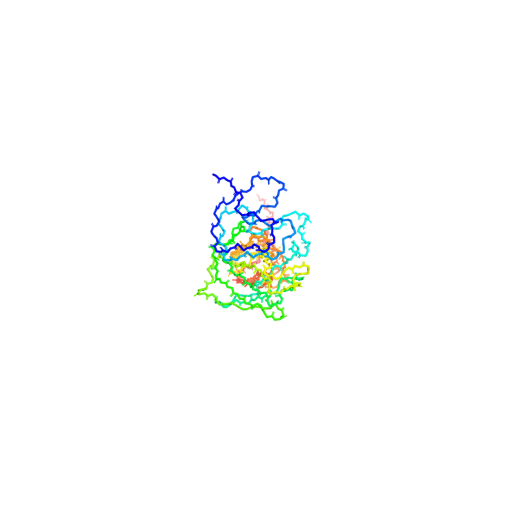OM 1916 N N . PHE A 1 268 ? -21.156 9.290 54.265 1.00 77.25 268 PHE A N 1
ATOM 1917 C CA . PHE A 1 268 ? -20.557 9.003 55.568 1.00 77.25 268 PHE A CA 1
ATOM 1918 C C . PHE A 1 268 ? -21.209 9.887 56.632 1.00 77.25 268 PHE A C 1
ATOM 1920 O O . PHE A 1 268 ? -21.008 11.100 56.657 1.00 77.25 268 PHE A O 1
ATOM 1927 N N . LEU A 1 269 ? -21.998 9.279 57.519 1.00 79.12 269 LEU A N 1
ATOM 1928 C CA . LEU A 1 269 ? -22.527 9.970 58.692 1.00 79.12 269 LEU A CA 1
ATOM 1929 C C . LEU A 1 269 ? -21.439 10.035 59.779 1.00 79.12 269 LEU A C 1
ATOM 1931 O O . LEU A 1 269 ? -20.821 9.005 60.066 1.00 79.12 269 LEU A O 1
ATOM 1935 N N . PRO A 1 270 ? -21.193 11.198 60.413 1.00 71.81 270 PRO A N 1
ATOM 1936 C CA . PRO A 1 270 ? -20.272 11.274 61.539 1.00 71.81 270 PRO A CA 1
ATOM 1937 C C . PRO A 1 270 ? -20.796 10.406 62.690 1.00 71.81 270 PRO A C 1
ATOM 1939 O O . PRO A 1 270 ? -21.931 10.558 63.144 1.00 71.81 270 PRO A O 1
ATOM 1942 N N . GLY A 1 271 ? -19.966 9.468 63.149 1.00 67.25 271 GLY A N 1
ATOM 1943 C CA . GLY A 1 271 ? -20.307 8.568 64.245 1.00 67.25 271 GLY A CA 1
ATOM 1944 C C . GLY A 1 271 ? -20.491 9.336 65.551 1.00 67.25 271 GLY A C 1
ATOM 1945 O O . GLY A 1 271 ? -19.531 9.870 66.104 1.00 67.25 271 GLY A O 1
ATOM 1946 N N . VAL A 1 272 ? -21.719 9.368 66.066 1.00 61.25 272 VAL A N 1
ATOM 1947 C CA . VAL A 1 272 ? -22.000 9.874 67.413 1.00 61.25 272 VAL A CA 1
ATOM 1948 C C . VAL A 1 272 ? -21.542 8.809 68.410 1.00 61.25 272 VAL A C 1
ATOM 1950 O O . VAL A 1 272 ? -22.173 7.759 68.532 1.00 61.25 272 VAL A O 1
ATOM 1953 N N . ARG A 1 273 ? -20.429 9.055 69.112 1.00 61.44 273 ARG A N 1
ATOM 1954 C CA . ARG A 1 273 ? -20.078 8.268 70.304 1.00 61.44 273 ARG A CA 1
ATOM 1955 C C . ARG A 1 273 ? -21.112 8.573 71.390 1.00 61.44 273 ARG A C 1
ATOM 1957 O O . ARG A 1 273 ? -21.323 9.743 71.703 1.00 61.44 273 ARG A O 1
ATOM 1964 N N . ARG A 1 274 ? -21.771 7.532 71.903 1.00 59.81 274 ARG A N 1
ATOM 1965 C CA . ARG A 1 274 ? -22.551 7.596 73.146 1.00 59.81 274 ARG A CA 1
ATOM 1966 C C . ARG A 1 274 ? -21.636 7.400 74.343 1.00 59.81 274 ARG A C 1
ATOM 1968 O O . ARG A 1 274 ? -20.667 6.621 74.194 1.00 59.81 274 ARG A O 1
#

Radius of gyration: 25.32 Å; Cα contacts (8 Å, |Δi|>4): 735; chains: 1; bounding box: 57×32×98 Å

Secondary structure (DSSP, 8-state):
----SEEE-SSS-EEES-EEES-----TTS--EEEEEESS--S-EEES-EEES-SSEEEEEESTTS-HHHHTPPPPEEEEEETTEEEEEPBTTB--TT-EEEEEEEESSSS--B-EEEEEEE--TTS-EEEE-SSPPPTTEEEEEEEE-SSTTSSTT--TTPBP-PPPPB----EEEEE--SEEETTS-EEEEEEEES--TT---EEEEEETTSPPEEEEPPTTSEEEEEE--SS-EEEEEEEEEE-SS-EEEEEEEEEEE-------------

pLDDT: mean 90.54, std 10.01, range [43.03, 98.69]